Protein AF-A0A8H3NAX5-F1 (afdb_monomer_lite)

Radius of gyration: 26.06 Å; chains: 1; bounding box: 96×48×71 Å

Structure (mmCIF, N/CA/C/O backbone):
data_AF-A0A8H3NAX5-F1
#
_entry.id   AF-A0A8H3NAX5-F1
#
loop_
_atom_site.group_PDB
_atom_site.id
_atom_site.type_symbol
_atom_site.label_atom_id
_atom_site.label_alt_id
_atom_site.label_comp_id
_atom_site.label_asym_id
_atom_site.label_entity_id
_atom_site.label_seq_id
_atom_site.pdbx_PDB_ins_code
_atom_site.Cartn_x
_atom_site.Cartn_y
_atom_site.Cartn_z
_atom_site.occupancy
_atom_site.B_iso_or_equiv
_atom_site.auth_seq_id
_atom_site.auth_comp_id
_atom_site.auth_asym_id
_atom_site.auth_atom_id
_atom_site.pdbx_PDB_model_num
ATOM 1 N N . MET A 1 1 ? -10.179 -11.305 -13.697 1.00 67.81 1 MET A N 1
ATOM 2 C CA . MET A 1 1 ? -10.383 -12.197 -14.851 1.00 67.81 1 MET A CA 1
ATOM 3 C C . MET A 1 1 ? -10.895 -13.523 -14.339 1.00 67.81 1 MET A C 1
ATOM 5 O O . MET A 1 1 ? -10.367 -13.997 -13.328 1.00 67.81 1 MET A O 1
ATOM 9 N N . SER A 1 2 ? -11.951 -14.041 -14.962 1.00 75.88 2 SER A N 1
ATOM 10 C CA . SER A 1 2 ? -12.474 -15.375 -14.664 1.00 75.88 2 SER A CA 1
ATOM 11 C C . SER A 1 2 ? -11.442 -16.441 -15.071 1.00 75.88 2 SER A C 1
ATOM 13 O O . SER A 1 2 ? -10.478 -16.140 -15.778 1.00 75.88 2 SER A O 1
ATOM 15 N N . ALA A 1 3 ? -11.593 -17.680 -14.597 1.00 80.00 3 ALA A N 1
ATOM 16 C CA . ALA A 1 3 ? -10.719 -18.772 -15.039 1.00 80.00 3 ALA A CA 1
ATOM 17 C C . ALA A 1 3 ? -10.862 -19.034 -16.552 1.00 80.00 3 ALA A C 1
ATOM 19 O O . ALA A 1 3 ? -9.875 -19.332 -17.220 1.00 80.00 3 ALA A O 1
ATOM 20 N N . GLU A 1 4 ? -12.072 -18.844 -17.081 1.00 81.12 4 GLU A N 1
ATOM 21 C CA . GLU A 1 4 ? -12.417 -18.992 -18.496 1.00 81.12 4 GLU A CA 1
ATOM 22 C C . GLU A 1 4 ? -11.728 -17.927 -19.356 1.00 81.12 4 GLU A C 1
ATOM 24 O O . GLU A 1 4 ? -11.080 -18.276 -20.338 1.00 81.12 4 GLU A O 1
ATOM 29 N N . ASP A 1 5 ? -11.754 -16.653 -18.939 1.00 83.50 5 ASP A N 1
ATOM 30 C CA . ASP A 1 5 ? -11.081 -15.559 -19.659 1.00 83.50 5 ASP A CA 1
ATOM 31 C C . ASP A 1 5 ? -9.570 -15.805 -19.755 1.00 83.50 5 ASP A C 1
ATOM 33 O O . ASP A 1 5 ? -8.937 -15.503 -20.763 1.00 83.50 5 ASP A O 1
ATOM 37 N N . ILE A 1 6 ? -8.976 -16.336 -18.681 1.00 83.12 6 ILE A N 1
ATOM 38 C CA . ILE A 1 6 ? -7.536 -16.604 -18.609 1.00 83.12 6 ILE A CA 1
ATOM 39 C C . ILE A 1 6 ? -7.173 -17.756 -19.537 1.00 83.12 6 ILE A C 1
ATOM 41 O O . ILE A 1 6 ? -6.209 -17.642 -20.292 1.00 83.12 6 ILE A O 1
ATOM 45 N N . SER A 1 7 ? -7.959 -18.834 -19.518 1.00 86.69 7 SER A N 1
ATOM 46 C CA . SER A 1 7 ? -7.735 -19.960 -20.419 1.00 86.69 7 SER A CA 1
ATOM 47 C C . SER A 1 7 ? -7.955 -19.570 -21.879 1.00 86.69 7 SER A C 1
ATOM 49 O O . SER A 1 7 ? -7.211 -20.037 -22.735 1.00 86.69 7 SER A O 1
ATOM 51 N N . ALA A 1 8 ? -8.932 -18.708 -22.172 1.00 90.56 8 ALA A N 1
ATOM 52 C CA . ALA A 1 8 ? -9.182 -18.206 -23.520 1.00 90.56 8 ALA A CA 1
ATOM 53 C C . ALA A 1 8 ? -8.056 -17.284 -24.018 1.00 90.56 8 ALA A C 1
ATOM 55 O O . ALA A 1 8 ? -7.668 -17.369 -25.179 1.00 90.56 8 ALA A O 1
ATOM 56 N N . LEU A 1 9 ? -7.512 -16.425 -23.148 1.00 90.12 9 LEU A N 1
ATOM 57 C CA . LEU A 1 9 ? -6.461 -15.472 -23.513 1.00 90.12 9 LEU A CA 1
ATOM 58 C C . LEU A 1 9 ? -5.067 -16.112 -23.596 1.00 90.12 9 LEU A C 1
ATOM 60 O O . LEU A 1 9 ? -4.287 -15.764 -24.477 1.00 90.12 9 LEU A O 1
ATOM 64 N N . LEU A 1 10 ? -4.734 -17.002 -22.657 1.00 90.56 10 LEU A N 1
ATOM 65 C CA . LEU A 1 10 ? -3.375 -17.533 -22.475 1.00 90.56 10 LEU A CA 1
ATOM 66 C C . LEU A 1 10 ? -3.238 -19.012 -22.859 1.00 90.56 10 LEU A C 1
ATOM 68 O O . LEU A 1 10 ? -2.130 -19.542 -22.838 1.00 90.56 10 LEU A O 1
ATOM 72 N N . GLY A 1 11 ? -4.339 -19.698 -23.179 1.00 92.81 11 GLY A N 1
ATOM 73 C CA . GLY A 1 11 ? -4.331 -21.118 -23.547 1.00 92.81 11 GLY A CA 1
ATOM 74 C C . GLY A 1 11 ? -3.978 -22.075 -22.402 1.00 92.81 11 GLY A C 1
ATOM 75 O O . GLY A 1 11 ? -3.703 -23.245 -22.650 1.00 92.81 11 GLY A O 1
ATOM 76 N N . MET A 1 12 ? -3.949 -21.598 -21.156 1.00 93.25 12 MET A N 1
ATOM 77 C CA . MET A 1 12 ? -3.596 -22.383 -19.971 1.00 9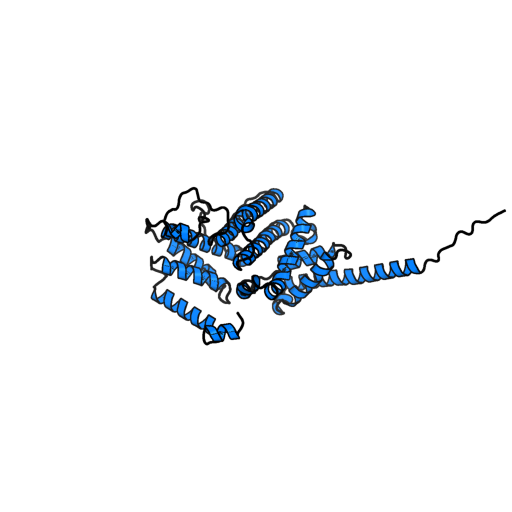3.25 12 MET A CA 1
ATOM 78 C C . MET A 1 12 ? -4.300 -21.846 -18.722 1.00 93.25 12 MET A C 1
ATOM 80 O O . MET A 1 12 ? -4.793 -20.715 -18.710 1.00 93.25 12 MET A O 1
ATOM 84 N N . ASP A 1 13 ? -4.346 -22.643 -17.652 1.00 92.25 13 ASP A N 1
ATOM 85 C CA . ASP A 1 13 ? -4.923 -22.191 -16.389 1.00 92.25 13 ASP A CA 1
ATOM 86 C C . ASP A 1 13 ? -4.065 -21.095 -15.730 1.00 92.25 13 ASP A C 1
ATOM 88 O O . ASP A 1 13 ? -2.872 -20.938 -15.997 1.00 92.25 13 ASP A O 1
ATOM 92 N N . LYS A 1 14 ? -4.677 -20.323 -14.826 1.00 87.81 14 LYS A N 1
ATOM 93 C CA . LYS A 1 14 ? -4.025 -19.180 -14.173 1.00 87.81 14 LYS A CA 1
ATOM 94 C C . LYS A 1 14 ? -2.749 -19.554 -13.419 1.00 87.81 14 LYS A C 1
ATOM 96 O O . LYS A 1 14 ? -1.799 -18.773 -13.429 1.00 87.81 14 LYS A O 1
ATOM 101 N N . VAL A 1 15 ? -2.743 -20.684 -12.716 1.00 88.88 15 VAL A N 1
ATOM 102 C CA . VAL A 1 15 ? -1.602 -21.091 -11.888 1.00 88.88 15 VAL A CA 1
ATOM 103 C C . VAL A 1 15 ? -0.440 -21.483 -12.797 1.00 88.88 15 VAL A C 1
ATOM 105 O O . VAL A 1 15 ? 0.682 -21.016 -12.582 1.00 88.88 15 VAL A O 1
ATOM 108 N N . ALA A 1 16 ? -0.716 -22.247 -13.857 1.00 91.38 16 ALA A N 1
ATOM 109 C CA . ALA A 1 16 ? 0.271 -22.571 -14.883 1.00 91.38 16 ALA A CA 1
ATOM 110 C C . ALA A 1 16 ? 0.795 -21.322 -15.610 1.00 91.38 16 ALA A C 1
ATOM 112 O O . ALA A 1 16 ? 2.009 -21.195 -15.782 1.00 91.38 16 ALA A O 1
ATOM 113 N N . ALA A 1 17 ? -0.075 -20.372 -15.972 1.00 91.25 17 ALA A N 1
ATOM 114 C CA . ALA A 1 17 ? 0.320 -19.121 -16.621 1.00 91.25 17 ALA A CA 1
ATOM 115 C C . ALA A 1 17 ? 1.282 -18.307 -15.755 1.00 91.25 17 ALA A C 1
ATOM 117 O O . ALA A 1 17 ? 2.367 -17.943 -16.205 1.00 91.25 17 ALA A O 1
ATOM 118 N N . VAL A 1 18 ? 0.916 -18.058 -14.493 1.00 89.12 18 VAL A N 1
ATOM 119 C CA . VAL A 1 18 ? 1.755 -17.284 -13.568 1.00 89.12 18 VAL A CA 1
ATOM 120 C C . VAL A 1 18 ? 3.116 -17.955 -13.389 1.00 89.12 18 VAL A C 1
ATOM 122 O O . VAL A 1 18 ? 4.137 -17.275 -13.464 1.00 89.12 18 VAL A O 1
ATOM 125 N N . LYS A 1 19 ? 3.153 -19.283 -13.221 1.00 90.12 19 LYS A N 1
ATOM 126 C CA . LYS A 1 19 ? 4.408 -20.033 -13.089 1.00 90.12 19 LYS A CA 1
ATOM 127 C C . LYS A 1 19 ? 5.268 -19.949 -14.355 1.00 90.12 19 LYS A C 1
ATOM 129 O O . LYS A 1 19 ? 6.469 -19.713 -14.258 1.00 90.12 19 LYS A O 1
ATOM 134 N N . THR A 1 20 ? 4.657 -20.108 -15.528 1.00 93.31 20 THR A N 1
ATOM 135 C CA . THR A 1 20 ? 5.348 -20.086 -16.826 1.00 93.31 20 THR A CA 1
ATOM 136 C C . THR A 1 20 ? 5.938 -18.711 -17.126 1.00 93.31 20 THR A C 1
ATOM 138 O O . THR A 1 20 ? 7.134 -18.604 -17.389 1.00 93.31 20 THR A O 1
ATOM 141 N N . TYR A 1 21 ? 5.137 -17.644 -17.045 1.00 92.00 21 TYR A N 1
ATOM 142 C CA . TYR A 1 21 ? 5.607 -16.288 -17.347 1.00 92.00 21 TYR A CA 1
ATOM 143 C C . TYR A 1 21 ? 6.620 -15.777 -16.325 1.00 92.00 21 TYR A C 1
ATOM 145 O O . TYR A 1 21 ? 7.546 -15.056 -16.698 1.00 92.00 21 TYR A O 1
ATOM 153 N N . ARG A 1 22 ? 6.501 -16.187 -15.058 1.00 91.75 22 ARG A N 1
ATOM 154 C CA . ARG A 1 22 ? 7.528 -15.927 -14.046 1.00 91.75 22 ARG A CA 1
ATOM 155 C C . ARG A 1 22 ? 8.862 -16.559 -14.444 1.00 91.75 22 ARG A C 1
ATOM 157 O O . ARG A 1 22 ? 9.836 -15.829 -14.594 1.00 91.75 22 ARG A O 1
ATOM 164 N N . ALA A 1 23 ? 8.886 -17.872 -14.686 1.00 92.75 23 ALA A N 1
ATOM 165 C CA . ALA A 1 23 ? 10.107 -18.583 -15.069 1.00 92.75 23 ALA A CA 1
ATOM 166 C C . ALA A 1 23 ? 10.718 -18.012 -16.360 1.00 92.75 23 ALA A C 1
ATOM 168 O O . ALA A 1 23 ? 11.924 -17.803 -16.446 1.00 92.75 23 ALA A O 1
ATOM 169 N N . ALA A 1 24 ? 9.887 -17.676 -17.351 1.00 95.81 24 ALA A N 1
ATOM 170 C CA . ALA A 1 24 ? 10.345 -17.029 -18.577 1.00 95.81 24 ALA A CA 1
ATOM 171 C C . ALA A 1 24 ? 10.990 -15.655 -18.311 1.00 95.81 24 ALA A C 1
ATOM 173 O O . ALA A 1 24 ? 12.027 -15.346 -18.897 1.00 95.81 24 ALA A O 1
ATOM 174 N N . THR A 1 25 ? 10.416 -14.857 -17.405 1.00 94.88 25 THR A N 1
ATOM 175 C CA . THR A 1 25 ? 10.960 -13.546 -17.010 1.00 94.88 25 THR A CA 1
ATOM 176 C C . THR A 1 25 ? 12.292 -13.698 -16.276 1.00 94.88 25 THR A C 1
ATOM 178 O O . THR A 1 25 ? 13.250 -13.005 -16.608 1.00 94.88 25 THR A O 1
ATOM 181 N N . GLU A 1 26 ? 12.393 -14.642 -15.337 1.00 93.81 26 GLU A N 1
ATOM 182 C CA . GLU A 1 26 ? 13.641 -14.965 -14.629 1.00 93.81 26 GLU A CA 1
ATOM 183 C C . GLU A 1 26 ? 14.737 -15.388 -15.617 1.00 93.81 26 GLU A C 1
ATOM 185 O O . GLU A 1 26 ? 15.845 -14.851 -15.595 1.00 93.81 26 GLU A O 1
ATOM 190 N N . HIS A 1 27 ? 14.416 -16.279 -16.559 1.00 96.38 27 HIS A N 1
ATOM 191 C CA . HIS A 1 27 ? 15.347 -16.709 -17.602 1.00 96.38 27 HIS A CA 1
ATOM 192 C C . HIS A 1 27 ? 15.780 -15.549 -18.511 1.00 96.38 27 HIS A C 1
ATOM 194 O O . HIS A 1 27 ? 16.954 -15.459 -18.872 1.00 96.38 27 HIS A O 1
ATOM 200 N N . ALA A 1 28 ? 14.859 -14.658 -18.887 1.00 97.19 28 ALA A N 1
ATOM 201 C CA . ALA A 1 28 ? 15.168 -13.495 -19.714 1.00 97.19 28 ALA A CA 1
ATOM 202 C C . ALA A 1 28 ? 16.100 -12.509 -18.990 1.00 97.19 28 ALA A C 1
ATOM 204 O O . ALA A 1 28 ? 17.100 -12.092 -19.574 1.00 97.19 28 ALA A O 1
ATOM 205 N N . LEU A 1 29 ? 15.834 -12.207 -17.714 1.00 96.12 29 LEU A N 1
ATOM 206 C CA . LEU A 1 29 ? 16.691 -11.353 -16.883 1.00 96.12 29 LEU A CA 1
ATOM 207 C C . LEU A 1 29 ? 18.098 -11.946 -16.732 1.00 96.12 29 LEU A C 1
ATOM 209 O O . LEU A 1 29 ? 19.090 -11.237 -16.900 1.00 96.12 29 LEU A O 1
ATOM 213 N N . MET A 1 30 ? 18.197 -13.254 -16.479 1.00 95.62 30 MET A N 1
ATOM 214 C CA . MET A 1 30 ? 19.485 -13.949 -16.381 1.00 95.62 30 MET A CA 1
ATOM 215 C C . MET A 1 30 ? 20.267 -13.891 -17.696 1.00 95.62 30 MET A C 1
ATOM 217 O O . MET A 1 30 ? 21.461 -13.601 -17.689 1.00 95.62 30 MET A O 1
ATOM 221 N N . ARG A 1 31 ? 19.604 -14.112 -18.838 1.00 96.56 31 ARG A N 1
ATOM 222 C CA . ARG A 1 31 ? 20.234 -14.002 -20.166 1.00 96.56 31 ARG A CA 1
ATOM 223 C C . ARG A 1 31 ? 20.676 -12.579 -20.501 1.00 96.56 31 ARG A C 1
ATOM 225 O O . ARG A 1 31 ? 21.683 -12.420 -21.180 1.00 96.56 31 ARG A O 1
ATOM 232 N N . ALA A 1 32 ? 19.943 -11.575 -20.026 1.00 95.44 32 ALA A N 1
ATOM 233 C CA . ALA A 1 32 ? 20.303 -10.166 -20.156 1.00 95.44 32 ALA A CA 1
ATOM 234 C C . ALA A 1 32 ? 21.419 -9.735 -19.185 1.00 95.44 32 ALA A C 1
ATOM 236 O O . ALA A 1 32 ? 21.819 -8.575 -19.197 1.00 95.44 32 ALA A O 1
ATOM 237 N N . ASN A 1 33 ? 21.916 -10.655 -18.347 1.00 92.38 33 ASN A N 1
ATOM 238 C CA . ASN A 1 33 ? 22.937 -10.402 -17.338 1.00 92.38 33 ASN A CA 1
ATOM 239 C C . ASN A 1 33 ? 22.596 -9.181 -16.464 1.00 92.38 33 ASN A C 1
ATOM 241 O O . ASN A 1 33 ? 23.411 -8.274 -16.283 1.00 92.38 33 ASN A O 1
ATOM 245 N N . PHE A 1 34 ? 21.363 -9.155 -15.939 1.00 92.38 34 PHE A N 1
ATOM 246 C CA . PHE A 1 34 ? 20.772 -7.987 -15.269 1.00 92.38 34 PHE A CA 1
ATOM 247 C C . PHE A 1 34 ? 21.591 -7.422 -14.090 1.00 92.38 34 PHE A C 1
ATOM 249 O O . PHE A 1 34 ? 21.361 -6.290 -13.686 1.00 92.38 34 PHE A O 1
ATOM 256 N N . LEU A 1 35 ? 22.531 -8.193 -13.530 1.00 90.00 35 LEU A N 1
ATOM 257 C CA . LEU A 1 35 ? 23.424 -7.769 -12.445 1.00 90.00 35 LEU A CA 1
ATOM 258 C C . LEU A 1 35 ? 24.618 -6.920 -12.907 1.00 90.00 35 LEU A C 1
ATOM 260 O O . LEU A 1 35 ? 25.351 -6.412 -12.064 1.00 90.00 35 LEU A O 1
ATOM 264 N N . VAL A 1 36 ? 24.861 -6.827 -14.214 1.00 88.00 36 VAL A N 1
ATOM 265 C CA . VAL A 1 36 ? 26.053 -6.171 -14.783 1.00 88.00 36 VAL A CA 1
ATOM 266 C C . VAL A 1 36 ? 25.698 -5.204 -15.916 1.00 88.00 36 VAL A C 1
ATOM 268 O O . VAL A 1 36 ? 26.521 -4.384 -16.295 1.00 88.00 36 VAL A O 1
ATOM 271 N N . THR A 1 37 ? 24.498 -5.304 -16.487 1.00 85.69 37 THR A N 1
ATOM 272 C CA . THR A 1 37 ? 24.076 -4.448 -17.602 1.00 85.69 37 THR A CA 1
ATOM 273 C C . THR A 1 37 ? 23.760 -3.014 -17.164 1.00 85.69 37 THR A C 1
ATOM 275 O O . THR A 1 37 ? 23.136 -2.811 -16.125 1.00 85.69 37 THR A O 1
ATOM 278 N N . ASP A 1 38 ? 24.108 -2.046 -18.015 1.00 83.62 38 ASP A N 1
ATOM 279 C CA . ASP A 1 38 ? 23.696 -0.636 -17.904 1.00 83.62 38 ASP A CA 1
ATOM 280 C C . ASP A 1 38 ? 22.411 -0.342 -18.714 1.00 83.62 38 ASP A C 1
ATOM 282 O O . ASP A 1 38 ? 22.004 0.807 -18.890 1.00 83.62 38 ASP A O 1
ATOM 286 N N . ASP A 1 39 ? 21.760 -1.378 -19.255 1.00 89.12 39 ASP A N 1
ATOM 287 C CA . ASP A 1 39 ? 20.512 -1.223 -20.001 1.00 89.12 39 ASP A CA 1
ATOM 288 C C . ASP A 1 39 ? 19.347 -0.879 -19.059 1.00 89.12 39 ASP A C 1
ATOM 290 O O . ASP A 1 39 ? 18.855 -1.708 -18.280 1.00 89.12 39 ASP A O 1
ATOM 294 N N . LEU A 1 40 ? 18.862 0.359 -19.181 1.00 89.50 40 LEU A N 1
ATOM 295 C CA . LEU A 1 40 ? 17.749 0.879 -18.397 1.00 89.50 40 LEU A CA 1
ATOM 296 C C . LEU A 1 40 ? 16.471 0.048 -18.562 1.00 89.50 40 LEU A C 1
ATOM 298 O O . LEU A 1 40 ? 15.734 -0.109 -17.590 1.00 89.50 40 LEU A O 1
ATOM 302 N N . ALA A 1 41 ? 16.210 -0.521 -19.742 1.00 92.81 41 ALA A N 1
ATOM 303 C CA . ALA A 1 41 ? 15.036 -1.361 -19.969 1.00 92.81 41 ALA A CA 1
ATOM 304 C C . ALA A 1 41 ? 15.128 -2.676 -19.180 1.00 92.81 41 ALA A C 1
ATOM 306 O O . ALA A 1 41 ? 14.129 -3.144 -18.625 1.00 92.81 41 ALA A O 1
ATOM 307 N N . VAL A 1 42 ? 16.332 -3.248 -19.059 1.00 94.56 42 VAL A N 1
ATOM 308 C CA . VAL A 1 42 ? 16.565 -4.441 -18.230 1.00 94.56 42 VAL A CA 1
ATOM 309 C C . VAL A 1 42 ? 16.365 -4.110 -16.752 1.00 94.56 42 VAL A C 1
ATOM 311 O O . VAL A 1 42 ? 15.706 -4.869 -16.035 1.00 94.56 42 VAL A O 1
ATOM 314 N N . LEU A 1 43 ? 16.849 -2.950 -16.297 1.00 93.00 43 LEU A N 1
ATOM 315 C CA . LEU A 1 43 ? 16.634 -2.496 -14.924 1.00 93.00 43 LEU A CA 1
ATOM 316 C C . LEU A 1 43 ? 15.150 -2.221 -14.635 1.00 93.00 43 LEU A C 1
ATOM 318 O O . LEU A 1 43 ? 14.637 -2.653 -13.602 1.00 93.00 43 LEU A O 1
ATOM 322 N N . GLN A 1 44 ? 14.430 -1.572 -15.554 1.00 94.38 44 GLN A N 1
ATOM 323 C CA . GLN A 1 44 ? 12.978 -1.388 -15.458 1.00 94.38 44 GLN A CA 1
ATOM 324 C C . GLN A 1 44 ? 12.252 -2.732 -15.330 1.00 94.38 44 GLN A C 1
ATOM 326 O O . GLN A 1 44 ? 11.432 -2.902 -14.424 1.00 94.38 44 GLN A O 1
ATOM 331 N N . ALA A 1 45 ? 12.572 -3.699 -16.197 1.00 96.12 45 ALA A N 1
ATOM 332 C CA . ALA A 1 45 ? 11.985 -5.035 -16.158 1.00 96.12 45 ALA A CA 1
ATOM 333 C C . ALA A 1 45 ? 12.254 -5.734 -14.817 1.00 96.12 45 ALA A C 1
ATOM 335 O O . ALA A 1 45 ? 11.343 -6.332 -14.238 1.00 96.12 45 ALA A O 1
ATOM 336 N N . PHE A 1 46 ? 13.469 -5.601 -14.276 1.00 95.50 46 PHE A N 1
ATOM 337 C CA . PHE A 1 46 ? 13.819 -6.148 -12.968 1.00 95.50 46 PHE A CA 1
ATOM 338 C C . PHE A 1 46 ? 13.004 -5.504 -11.835 1.00 95.50 46 PHE A C 1
ATOM 340 O O . PHE A 1 46 ? 12.417 -6.215 -11.020 1.00 95.50 46 PHE A O 1
ATOM 347 N N . VAL A 1 47 ? 12.872 -4.174 -11.805 1.00 95.06 47 VAL A N 1
ATOM 348 C CA . VAL A 1 47 ? 12.076 -3.471 -10.778 1.00 95.06 4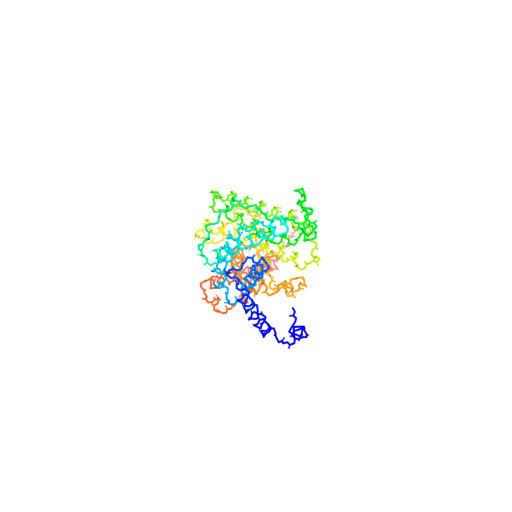7 VAL A CA 1
ATOM 349 C C . VAL A 1 47 ? 10.584 -3.820 -10.864 1.00 95.06 47 VAL A C 1
ATOM 351 O O . VAL A 1 47 ? 9.929 -3.990 -9.829 1.00 95.06 47 VAL A O 1
ATOM 354 N N . LEU A 1 48 ? 10.033 -3.978 -12.072 1.00 94.56 48 LEU A N 1
ATOM 355 C CA . LEU A 1 48 ? 8.657 -4.448 -12.271 1.00 94.56 48 LEU A CA 1
ATOM 356 C C . LEU A 1 48 ? 8.474 -5.877 -11.750 1.00 94.56 48 LEU A C 1
ATOM 358 O O . LEU A 1 48 ? 7.524 -6.144 -11.008 1.00 94.56 48 LEU A O 1
ATOM 362 N N . PHE A 1 49 ? 9.409 -6.772 -12.074 1.00 93.81 49 PHE A N 1
ATOM 363 C CA . PHE A 1 49 ? 9.414 -8.144 -11.574 1.00 93.81 49 PHE A CA 1
ATOM 364 C C . PHE A 1 49 ? 9.426 -8.188 -10.039 1.00 93.81 49 PHE A C 1
ATOM 366 O O . PHE A 1 49 ? 8.611 -8.895 -9.441 1.00 93.81 49 PHE A O 1
ATOM 373 N N . LEU A 1 50 ? 10.273 -7.385 -9.384 1.00 92.81 50 LEU A N 1
ATOM 374 C CA . LEU A 1 50 ? 10.314 -7.281 -7.920 1.00 92.81 50 LEU A CA 1
ATOM 375 C C . LEU A 1 50 ? 9.008 -6.730 -7.338 1.00 92.81 50 LEU A C 1
ATOM 377 O O . LEU A 1 50 ? 8.490 -7.264 -6.353 1.00 92.81 50 LEU A O 1
ATOM 381 N N . SER A 1 51 ? 8.454 -5.688 -7.961 1.00 90.56 51 SER A N 1
ATOM 382 C CA . SER A 1 51 ? 7.207 -5.056 -7.522 1.00 90.56 51 SER A CA 1
ATOM 383 C C . SER A 1 51 ? 6.046 -6.051 -7.533 1.00 90.56 51 SER A C 1
ATOM 385 O O . SER A 1 51 ? 5.275 -6.103 -6.578 1.00 90.56 51 SER A O 1
ATOM 387 N N . LEU A 1 52 ? 5.946 -6.888 -8.567 1.00 88.75 52 LEU A N 1
ATOM 388 C CA . LEU A 1 52 ? 4.918 -7.927 -8.661 1.00 88.75 52 LEU A CA 1
ATOM 389 C C . LEU A 1 52 ? 5.199 -9.114 -7.731 1.00 88.75 52 LEU A C 1
ATOM 391 O O . LEU A 1 52 ? 4.278 -9.629 -7.095 1.00 88.75 52 LEU A O 1
ATOM 395 N N . SER A 1 53 ? 6.466 -9.510 -7.594 1.00 87.31 53 SER A N 1
ATOM 396 C CA . SER A 1 53 ? 6.884 -10.626 -6.734 1.00 87.31 53 SER A CA 1
ATOM 397 C C . SER A 1 53 ? 6.574 -10.388 -5.256 1.00 87.31 53 SER A C 1
ATOM 399 O O . SER A 1 53 ? 6.373 -11.355 -4.519 1.00 87.31 53 SER A O 1
ATOM 401 N N . SER A 1 54 ? 6.450 -9.123 -4.833 1.00 80.94 54 SER A N 1
ATOM 402 C CA . SER A 1 54 ? 6.047 -8.749 -3.469 1.00 80.94 54 SER A CA 1
ATOM 403 C C . SER A 1 54 ? 4.659 -9.261 -3.061 1.00 80.94 54 SER A C 1
ATOM 405 O O . SER A 1 54 ? 4.390 -9.406 -1.871 1.00 80.94 54 SER A O 1
ATOM 407 N N . PHE A 1 55 ? 3.812 -9.609 -4.034 1.00 77.88 55 PHE A N 1
ATOM 408 C CA . PHE A 1 55 ? 2.465 -10.151 -3.823 1.00 77.88 55 PHE A CA 1
ATOM 409 C C . PHE A 1 55 ? 2.385 -11.674 -4.015 1.00 77.88 55 PHE A C 1
ATOM 411 O O . PHE A 1 55 ? 1.291 -12.224 -4.134 1.00 77.88 55 PHE A O 1
ATOM 418 N N . THR A 1 56 ? 3.531 -12.357 -4.075 1.00 77.50 56 THR A N 1
ATOM 419 C CA . THR A 1 56 ? 3.631 -13.817 -4.239 1.00 77.50 56 THR A CA 1
ATOM 420 C C . THR A 1 56 ? 4.283 -14.472 -3.018 1.00 77.50 56 THR A C 1
ATOM 422 O O . THR A 1 56 ? 4.833 -13.783 -2.157 1.00 77.50 56 THR A O 1
ATOM 425 N N . ASP A 1 57 ? 4.279 -15.807 -2.959 1.00 67.50 57 ASP A N 1
ATOM 426 C CA . ASP A 1 57 ? 4.836 -16.588 -1.838 1.00 67.50 57 ASP A CA 1
ATOM 427 C C . ASP A 1 57 ? 6.348 -16.364 -1.599 1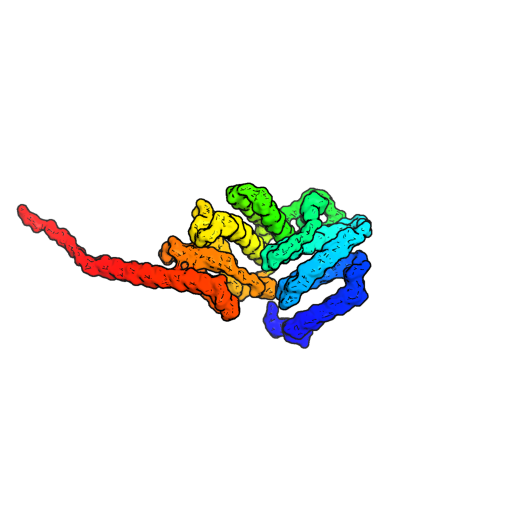.00 67.50 57 ASP A C 1
ATOM 429 O O . ASP A 1 57 ? 6.887 -16.721 -0.551 1.00 67.50 57 ASP A O 1
ATOM 433 N N . GLU A 1 58 ? 7.042 -15.709 -2.534 1.00 70.56 58 GLU A N 1
ATOM 434 C CA . GLU A 1 58 ? 8.477 -15.405 -2.474 1.00 70.56 58 GLU A CA 1
ATOM 435 C C . GLU A 1 58 ? 8.797 -13.980 -1.990 1.00 70.56 58 GLU A C 1
ATOM 437 O O . GLU A 1 58 ? 9.924 -13.503 -2.135 1.00 70.56 58 GLU A O 1
ATOM 442 N N . ALA A 1 59 ? 7.845 -13.292 -1.350 1.00 75.00 59 ALA A N 1
ATOM 443 C CA . ALA A 1 59 ? 8.023 -11.929 -0.833 1.00 75.00 59 ALA A CA 1
ATOM 444 C C . ALA A 1 59 ? 9.278 -11.735 0.054 1.00 75.00 59 ALA A C 1
ATOM 446 O O . ALA A 1 59 ? 9.787 -10.621 0.193 1.00 75.00 59 ALA A O 1
ATOM 447 N N . LYS A 1 60 ? 9.824 -12.814 0.636 1.00 76.88 60 LYS A N 1
ATOM 448 C CA . LYS A 1 60 ? 11.068 -12.791 1.425 1.00 76.88 60 LYS A CA 1
ATOM 449 C C . LYS A 1 60 ? 12.311 -12.434 0.599 1.00 76.88 60 LYS A C 1
ATOM 451 O O . LYS A 1 60 ? 13.200 -11.773 1.136 1.00 76.88 60 LYS A O 1
ATOM 456 N N . LEU A 1 61 ? 12.369 -12.847 -0.671 1.00 84.00 61 LEU A N 1
ATOM 457 C CA . LEU A 1 61 ? 13.500 -12.593 -1.577 1.00 84.00 61 LEU A CA 1
ATOM 458 C C . LEU A 1 61 ? 13.474 -11.183 -2.169 1.00 84.00 61 LEU A C 1
ATOM 460 O O . LEU A 1 61 ? 14.512 -10.659 -2.563 1.00 84.00 61 LEU A O 1
ATOM 464 N N . VAL A 1 62 ? 12.301 -10.549 -2.184 1.00 87.75 62 VAL A N 1
ATOM 465 C CA . VAL A 1 62 ? 12.112 -9.219 -2.769 1.00 87.75 62 VAL A CA 1
ATOM 466 C C . VAL A 1 62 ? 12.999 -8.185 -2.086 1.00 87.75 62 VAL A C 1
ATOM 468 O O . VAL A 1 62 ? 13.672 -7.434 -2.773 1.00 87.75 62 VAL A O 1
ATOM 471 N N . TRP A 1 63 ? 13.072 -8.169 -0.752 1.00 87.75 63 TRP A N 1
ATOM 472 C CA . TRP A 1 63 ? 13.840 -7.139 -0.041 1.00 87.75 63 TRP A CA 1
ATOM 473 C C . TRP A 1 63 ? 15.359 -7.181 -0.312 1.00 87.75 63 TRP A C 1
ATOM 475 O O . TRP A 1 63 ? 15.903 -6.142 -0.683 1.00 87.75 63 TRP A O 1
ATOM 485 N N . PRO A 1 64 ? 16.060 -8.334 -0.215 1.00 89.69 64 PRO A N 1
ATOM 486 C CA . PRO A 1 64 ? 17.465 -8.404 -0.624 1.00 89.69 64 PRO A CA 1
ATOM 487 C C . PRO A 1 64 ? 17.693 -7.960 -2.076 1.00 89.69 64 PRO A C 1
ATOM 489 O O . PRO A 1 64 ? 18.631 -7.212 -2.352 1.00 89.69 64 PRO A O 1
ATOM 492 N N . LEU A 1 65 ? 16.819 -8.379 -2.997 1.00 91.75 65 LEU A N 1
ATOM 493 C CA . LEU A 1 65 ? 16.924 -8.029 -4.413 1.00 91.75 65 LEU A CA 1
ATOM 494 C C . LEU A 1 65 ? 16.639 -6.543 -4.679 1.00 91.75 65 LEU A C 1
ATOM 496 O O . LEU A 1 65 ? 17.298 -5.956 -5.533 1.00 91.75 65 LEU A O 1
ATOM 500 N N . THR A 1 66 ? 15.745 -5.906 -3.915 1.00 91.81 66 THR A N 1
ATOM 501 C CA . THR A 1 66 ? 15.545 -4.446 -3.929 1.00 91.81 66 THR A CA 1
ATOM 502 C C . THR A 1 66 ? 16.852 -3.723 -3.611 1.00 91.81 66 THR A C 1
ATOM 504 O O . THR A 1 66 ? 17.223 -2.792 -4.321 1.00 91.81 66 THR A O 1
ATOM 507 N N . GLY A 1 67 ? 17.600 -4.183 -2.602 1.00 89.44 67 GLY A N 1
ATOM 508 C CA . GLY A 1 67 ? 18.906 -3.611 -2.271 1.00 89.44 67 GLY A CA 1
ATOM 509 C C . GLY A 1 67 ? 19.955 -3.804 -3.375 1.00 89.44 67 GLY A C 1
ATOM 510 O O . GLY A 1 67 ? 20.836 -2.961 -3.540 1.00 89.44 67 GLY A O 1
ATOM 511 N N . ILE A 1 68 ? 19.892 -4.894 -4.145 1.00 91.00 68 ILE A N 1
ATOM 512 C CA . ILE A 1 68 ? 20.755 -5.086 -5.325 1.00 91.00 68 ILE A CA 1
ATOM 513 C C . ILE A 1 68 ? 20.345 -4.116 -6.437 1.00 91.00 68 ILE A C 1
ATOM 515 O O . ILE A 1 68 ? 21.195 -3.390 -6.943 1.00 91.00 68 ILE A O 1
ATOM 519 N N . ALA A 1 69 ? 19.053 -4.041 -6.761 1.00 92.19 69 ALA A N 1
ATOM 520 C CA . ALA A 1 69 ? 18.523 -3.137 -7.782 1.00 92.19 69 ALA A CA 1
ATOM 521 C C . ALA A 1 69 ? 18.880 -1.667 -7.507 1.00 92.19 69 ALA A C 1
ATOM 523 O O . ALA A 1 69 ? 19.241 -0.937 -8.426 1.00 92.19 69 ALA A O 1
ATOM 524 N N . GLN A 1 70 ? 18.833 -1.240 -6.240 1.00 89.44 70 GLN A N 1
ATOM 525 C CA . GLN A 1 70 ? 19.250 0.109 -5.852 1.00 89.44 70 GLN A CA 1
ATOM 526 C C . GLN A 1 70 ? 20.727 0.364 -6.152 1.00 89.44 70 GLN A C 1
ATOM 528 O O . GLN A 1 70 ? 21.057 1.417 -6.688 1.00 89.44 70 GLN A O 1
ATOM 533 N N . ARG A 1 71 ? 21.610 -0.599 -5.853 1.00 87.31 71 ARG A N 1
ATOM 534 C CA . ARG A 1 71 ? 23.045 -0.465 -6.142 1.00 87.31 71 ARG A CA 1
ATOM 535 C C . ARG A 1 71 ? 23.300 -0.340 -7.639 1.00 87.31 71 ARG A C 1
ATOM 537 O O . ARG A 1 71 ? 24.010 0.580 -8.026 1.00 87.31 71 ARG A O 1
ATOM 544 N N . LEU A 1 72 ? 22.658 -1.187 -8.448 1.00 87.94 72 LEU A N 1
ATOM 545 C CA . LEU A 1 72 ? 22.754 -1.142 -9.912 1.00 87.94 72 LEU A CA 1
ATOM 546 C C . LEU A 1 72 ? 22.350 0.230 -10.464 1.00 87.94 72 LEU A C 1
ATOM 548 O O . LEU A 1 72 ? 23.051 0.797 -11.295 1.00 87.94 72 LEU A O 1
ATOM 552 N N . LEU A 1 73 ? 21.268 0.808 -9.936 1.00 85.50 73 LEU A N 1
ATOM 553 C CA . LEU A 1 73 ? 20.810 2.134 -10.344 1.00 85.50 73 LEU A CA 1
ATOM 554 C C . LEU A 1 73 ? 21.785 3.257 -9.941 1.00 85.50 73 LEU A C 1
ATOM 556 O O . LEU A 1 73 ? 21.904 4.243 -10.659 1.00 85.50 73 LEU A O 1
ATOM 560 N N . THR A 1 74 ? 22.469 3.132 -8.797 1.00 76.81 74 THR A N 1
ATOM 561 C CA . THR A 1 74 ? 23.431 4.145 -8.317 1.00 76.81 74 THR A CA 1
ATOM 562 C C . THR A 1 74 ? 24.808 4.065 -8.973 1.00 76.81 74 THR A C 1
ATOM 564 O O . THR A 1 74 ? 25.500 5.077 -9.043 1.00 76.81 74 THR A O 1
ATOM 567 N N . THR A 1 75 ? 25.228 2.882 -9.433 1.00 64.56 75 THR A N 1
ATOM 568 C CA . THR A 1 75 ? 26.514 2.688 -10.126 1.00 64.56 75 THR A CA 1
ATOM 569 C C . THR A 1 75 ? 26.471 3.116 -11.587 1.00 64.56 75 THR A C 1
ATOM 571 O O . THR A 1 75 ? 27.521 3.360 -12.181 1.00 64.56 75 THR A O 1
ATOM 574 N N . ASP A 1 76 ? 25.271 3.238 -12.153 1.00 62.09 76 ASP A N 1
ATOM 575 C CA . ASP A 1 76 ? 25.053 3.712 -13.511 1.00 62.09 76 ASP A CA 1
ATOM 576 C C . ASP A 1 76 ? 25.333 5.226 -13.599 1.00 62.09 76 ASP A C 1
ATOM 578 O O . ASP A 1 76 ? 24.459 6.087 -13.481 1.00 62.09 76 ASP A O 1
ATOM 582 N N . THR A 1 77 ? 26.615 5.542 -13.781 1.00 53.66 77 THR A N 1
ATOM 583 C CA . THR A 1 77 ? 27.166 6.898 -13.936 1.00 53.66 77 THR A CA 1
ATOM 584 C C . THR A 1 77 ? 27.013 7.444 -15.355 1.00 53.66 77 THR A C 1
ATOM 586 O O . THR A 1 77 ? 27.449 8.564 -15.631 1.00 53.66 77 THR A O 1
ATOM 589 N N . THR A 1 78 ? 26.381 6.693 -16.266 1.00 55.06 78 THR A N 1
ATOM 590 C CA . THR A 1 78 ? 26.108 7.182 -17.616 1.00 55.06 78 THR A CA 1
ATOM 591 C C . THR A 1 78 ? 24.976 8.201 -17.541 1.00 55.06 78 THR A C 1
ATOM 593 O O . THR A 1 78 ? 23.790 7.873 -17.559 1.00 55.06 78 THR A O 1
ATOM 596 N N . GLY A 1 79 ? 25.345 9.472 -17.379 1.00 55.22 79 GLY A N 1
ATOM 597 C CA . GLY A 1 79 ? 24.429 10.592 -17.526 1.00 55.22 79 GLY A CA 1
ATOM 598 C C . GLY A 1 79 ? 23.851 10.555 -18.932 1.00 55.22 79 GLY A C 1
ATOM 599 O O . GLY A 1 79 ? 24.460 11.048 -19.873 1.00 55.22 79 GLY A O 1
ATOM 600 N N . SER A 1 80 ? 22.697 9.913 -19.101 1.00 59.03 80 SER A N 1
ATOM 601 C CA . SER A 1 80 ? 21.941 10.058 -20.331 1.00 59.03 80 SER A CA 1
ATOM 602 C C . SER A 1 80 ? 21.488 11.511 -20.380 1.00 59.03 80 SER A C 1
ATOM 604 O O . SER A 1 80 ? 20.710 11.937 -19.527 1.00 59.03 80 SER A O 1
ATOM 606 N N . ASP A 1 81 ? 21.958 12.272 -21.367 1.00 65.56 81 ASP A N 1
ATOM 607 C CA . ASP A 1 81 ? 21.475 13.637 -21.627 1.00 65.56 81 ASP A CA 1
ATOM 608 C C . ASP A 1 81 ? 19.983 13.655 -22.014 1.00 65.56 81 ASP A C 1
ATOM 610 O O . ASP A 1 81 ? 19.370 14.716 -22.112 1.00 65.56 81 ASP A O 1
ATOM 614 N N . CYS A 1 82 ? 19.375 12.479 -22.227 1.00 82.12 82 CYS A N 1
ATOM 615 C CA . CYS A 1 82 ? 17.962 12.338 -22.532 1.00 82.12 82 CYS A CA 1
ATOM 616 C C . CYS A 1 82 ? 17.097 12.567 -21.276 1.00 82.12 82 CYS A C 1
ATOM 618 O O . CYS A 1 82 ? 17.169 11.774 -20.328 1.00 82.12 82 CYS A O 1
ATOM 620 N N . PRO A 1 83 ? 16.199 13.572 -21.281 1.00 81.31 83 PRO A N 1
ATOM 621 C CA . PRO A 1 83 ? 15.295 13.840 -20.159 1.00 81.31 83 PRO A CA 1
ATOM 622 C C . PRO A 1 83 ? 14.401 12.646 -19.789 1.00 81.31 83 PRO A C 1
ATOM 624 O O . PRO A 1 83 ? 14.087 12.449 -18.615 1.00 81.31 83 PRO A O 1
ATOM 627 N N . VAL A 1 84 ? 14.022 11.824 -20.776 1.00 84.81 84 VAL A N 1
ATOM 628 C CA . VAL A 1 84 ? 13.173 10.637 -20.578 1.00 84.81 84 VAL A CA 1
ATOM 629 C C . VAL A 1 84 ? 13.878 9.594 -19.719 1.00 84.81 84 VAL A C 1
ATOM 631 O O . VAL A 1 84 ? 13.346 9.163 -18.696 1.00 84.81 84 VAL A O 1
ATOM 634 N N . SER A 1 85 ? 15.107 9.235 -20.091 1.00 85.69 85 SER A N 1
ATOM 635 C CA . SER A 1 85 ? 15.924 8.274 -19.347 1.00 85.69 85 SER A CA 1
ATOM 636 C C . SER A 1 85 ? 16.188 8.742 -17.915 1.00 85.69 85 SER A C 1
ATOM 638 O O . SER A 1 85 ? 16.139 7.935 -16.986 1.00 85.69 85 SER A O 1
ATOM 640 N N . GLN A 1 86 ? 16.415 10.045 -17.713 1.00 84.06 86 GLN A N 1
ATOM 641 C CA . GLN A 1 86 ? 16.613 10.623 -16.381 1.00 84.06 86 GLN A CA 1
ATOM 642 C C . GLN A 1 86 ? 15.363 10.498 -15.503 1.00 84.06 86 GLN A C 1
ATOM 644 O O . GLN A 1 86 ? 15.450 10.032 -14.366 1.00 84.06 86 GLN A O 1
ATOM 649 N N . GLU A 1 87 ? 14.187 10.859 -16.022 1.00 86.38 87 GLU A N 1
ATOM 650 C CA . GLU A 1 87 ? 12.934 10.737 -15.270 1.00 86.38 87 GLU A CA 1
ATOM 651 C C . GLU A 1 87 ? 12.592 9.270 -14.977 1.00 86.38 87 GLU A C 1
ATOM 653 O O . GLU A 1 87 ? 12.162 8.948 -13.869 1.00 86.38 87 GLU A O 1
ATOM 658 N N . ILE A 1 88 ? 12.836 8.354 -15.922 1.00 88.75 88 ILE A N 1
ATOM 659 C CA . ILE A 1 88 ? 12.680 6.914 -15.688 1.00 88.75 88 ILE A CA 1
ATOM 660 C C . ILE A 1 88 ? 13.574 6.463 -14.529 1.00 88.75 88 ILE A C 1
ATOM 662 O O . ILE A 1 88 ? 13.084 5.811 -13.605 1.00 88.75 88 ILE A O 1
ATOM 666 N N . ARG A 1 89 ? 14.863 6.830 -14.532 1.00 88.12 89 ARG A N 1
ATOM 667 C CA . ARG A 1 89 ? 15.789 6.496 -13.437 1.00 88.12 89 ARG A CA 1
ATOM 668 C C . ARG A 1 89 ? 15.304 7.055 -12.102 1.00 88.12 89 ARG A C 1
ATOM 670 O O . ARG A 1 89 ? 15.302 6.328 -11.111 1.00 88.12 89 ARG A O 1
ATOM 677 N N . HIS A 1 90 ? 14.815 8.295 -12.072 1.00 87.56 90 HIS A N 1
ATOM 678 C CA . HIS A 1 90 ? 14.209 8.869 -10.869 1.00 87.56 90 HIS A CA 1
ATOM 679 C C . HIS A 1 90 ? 12.994 8.066 -10.388 1.00 87.56 90 HIS A C 1
ATOM 681 O O . HIS A 1 90 ? 12.908 7.736 -9.204 1.00 87.56 90 HIS A O 1
ATOM 687 N N . ARG A 1 91 ? 12.067 7.702 -11.281 1.00 92.00 91 ARG A N 1
ATOM 688 C CA . ARG A 1 91 ? 10.890 6.890 -10.926 1.00 92.00 91 ARG A CA 1
ATOM 689 C C . ARG A 1 91 ? 11.299 5.516 -10.377 1.00 92.00 91 ARG A C 1
ATOM 691 O O . ARG A 1 91 ? 10.737 5.083 -9.371 1.00 92.00 91 ARG A O 1
ATOM 698 N N . LEU A 1 92 ? 12.304 4.866 -10.970 1.00 92.75 92 LEU A N 1
ATOM 699 C CA . LEU A 1 92 ? 12.850 3.591 -10.482 1.00 92.75 92 LEU A CA 1
ATOM 700 C C . LEU A 1 92 ? 13.496 3.726 -9.101 1.00 92.75 92 LEU A C 1
ATOM 702 O O . LEU A 1 92 ? 13.211 2.915 -8.220 1.00 92.75 92 LEU A O 1
ATOM 706 N N . TYR A 1 93 ? 14.310 4.765 -8.894 1.00 91.62 93 TYR A N 1
ATOM 707 C CA . TYR A 1 93 ? 14.951 5.045 -7.607 1.00 91.62 93 TYR A CA 1
ATOM 708 C C . TYR A 1 93 ? 13.907 5.154 -6.499 1.00 91.62 93 TYR A C 1
ATOM 710 O O . TYR A 1 93 ? 13.986 4.464 -5.483 1.00 91.62 93 TYR A O 1
ATOM 718 N N . TRP A 1 94 ? 12.882 5.976 -6.722 1.00 92.19 94 TRP A N 1
ATOM 719 C CA . TRP A 1 94 ? 11.846 6.214 -5.728 1.00 92.19 94 TRP A CA 1
ATOM 720 C C . TRP A 1 94 ? 10.928 5.010 -5.508 1.00 92.19 94 TRP A C 1
ATOM 722 O O . TRP A 1 94 ? 10.500 4.779 -4.377 1.00 92.19 94 TRP A O 1
ATOM 732 N N . GLN A 1 95 ? 10.661 4.207 -6.541 1.00 93.88 95 GLN A N 1
ATOM 733 C CA . GLN A 1 95 ? 9.944 2.941 -6.382 1.00 93.88 95 GLN A CA 1
ATOM 734 C C . GLN A 1 95 ? 10.736 1.965 -5.501 1.00 93.88 95 GLN A C 1
ATOM 736 O O . GLN A 1 95 ? 10.178 1.390 -4.568 1.00 93.88 95 GLN A O 1
ATOM 741 N N . LEU A 1 96 ? 12.038 1.810 -5.749 1.00 93.00 96 LEU A N 1
ATOM 742 C CA . LEU A 1 96 ? 12.903 0.951 -4.941 1.00 93.00 96 LEU A CA 1
ATOM 743 C C . LEU A 1 96 ? 13.046 1.465 -3.506 1.00 93.00 96 LEU A C 1
ATOM 745 O O . LEU A 1 96 ? 12.994 0.679 -2.563 1.00 93.00 96 LEU A O 1
ATOM 749 N N . TRP A 1 97 ? 13.199 2.778 -3.329 1.00 91.31 97 TRP A N 1
ATOM 750 C CA . TRP A 1 97 ? 13.207 3.418 -2.014 1.00 91.31 97 TRP A CA 1
ATOM 751 C C . TRP A 1 97 ? 11.913 3.128 -1.245 1.00 91.31 97 TRP A C 1
ATOM 753 O O . TRP A 1 97 ? 11.958 2.703 -0.092 1.00 91.31 97 TRP A O 1
ATOM 763 N N . TYR A 1 98 ? 10.755 3.273 -1.897 1.00 91.56 98 TYR A N 1
ATOM 764 C CA . TYR A 1 98 ? 9.466 2.955 -1.285 1.00 91.56 98 TYR A CA 1
ATOM 765 C C . TYR A 1 98 ? 9.373 1.478 -0.890 1.00 91.56 98 TYR A C 1
ATOM 767 O O . TYR A 1 98 ? 8.900 1.166 0.200 1.00 91.56 98 TYR A O 1
ATOM 775 N N . MET A 1 99 ? 9.841 0.565 -1.746 1.00 90.00 99 MET A N 1
ATOM 776 C CA . MET A 1 99 ? 9.852 -0.869 -1.447 1.00 90.00 99 MET A CA 1
ATOM 777 C C . MET A 1 99 ? 10.734 -1.210 -0.240 1.00 90.00 99 MET A C 1
ATOM 779 O O . MET A 1 99 ? 10.337 -2.047 0.570 1.00 90.00 99 MET A O 1
ATOM 783 N N . ASP A 1 100 ? 11.895 -0.567 -0.096 1.00 87.31 100 ASP A N 1
ATOM 784 C CA . ASP A 1 100 ? 12.761 -0.747 1.075 1.00 87.31 100 ASP A CA 1
ATOM 785 C C . ASP A 1 100 ? 12.076 -0.245 2.354 1.00 87.31 100 ASP A C 1
ATOM 787 O O . ASP A 1 100 ? 11.927 -1.004 3.314 1.00 87.31 100 ASP A O 1
ATOM 791 N N . LYS A 1 101 ? 11.533 0.981 2.334 1.00 85.81 101 LYS A N 1
ATOM 792 C CA . LYS A 1 101 ? 10.771 1.535 3.467 1.00 85.81 101 LYS A CA 1
ATOM 793 C C . LYS A 1 101 ? 9.577 0.663 3.839 1.00 85.81 101 LYS A C 1
ATOM 795 O O . LYS A 1 101 ? 9.359 0.389 5.016 1.00 85.81 101 LYS A O 1
ATOM 800 N N . ARG A 1 102 ? 8.834 0.160 2.852 1.00 84.75 102 ARG A N 1
ATOM 801 C CA . ARG A 1 102 ? 7.685 -0.708 3.117 1.00 84.75 102 ARG A CA 1
ATOM 802 C C . ARG A 1 102 ? 8.101 -2.058 3.702 1.00 84.75 102 ARG A C 1
ATOM 804 O O . ARG A 1 102 ? 7.413 -2.582 4.571 1.00 84.75 102 ARG A O 1
ATOM 811 N N . ALA A 1 103 ? 9.240 -2.609 3.287 1.00 81.56 103 ALA A N 1
ATOM 812 C CA . ALA A 1 103 ? 9.768 -3.840 3.870 1.00 81.56 103 ALA A CA 1
ATOM 813 C C . ALA A 1 103 ? 10.198 -3.660 5.336 1.00 81.56 103 ALA A C 1
ATOM 815 O O . ALA A 1 103 ? 10.019 -4.578 6.137 1.00 81.56 103 ALA A O 1
ATOM 816 N N . VAL A 1 104 ? 10.732 -2.492 5.701 1.00 78.94 104 VAL A N 1
ATOM 817 C CA . VAL A 1 104 ? 11.025 -2.124 7.097 1.00 78.94 104 VAL A CA 1
ATOM 818 C C . VAL A 1 104 ? 9.747 -2.104 7.932 1.00 78.94 104 VAL A C 1
ATOM 820 O O . VAL A 1 104 ? 9.711 -2.721 8.993 1.00 78.94 104 VAL A O 1
ATOM 823 N N . GLU A 1 105 ? 8.690 -1.467 7.423 1.00 73.88 105 GLU A N 1
ATOM 824 C CA . GLU A 1 105 ? 7.380 -1.386 8.084 1.00 73.88 105 GLU A CA 1
ATOM 825 C C . GLU A 1 105 ? 6.739 -2.769 8.283 1.00 73.88 105 GLU A C 1
ATOM 827 O O . GLU A 1 105 ? 6.377 -3.136 9.400 1.00 73.88 105 GLU A O 1
ATOM 832 N N . ASP A 1 106 ? 6.614 -3.550 7.207 1.00 71.50 106 ASP A N 1
ATOM 833 C CA . ASP A 1 106 ? 5.852 -4.802 7.224 1.00 71.50 106 ASP A CA 1
ATOM 834 C C . ASP A 1 106 ? 6.637 -5.967 7.860 1.00 71.50 106 ASP A C 1
ATOM 836 O O . ASP A 1 106 ? 6.039 -6.914 8.374 1.00 71.50 106 ASP A O 1
ATOM 840 N N . GLN A 1 107 ? 7.976 -5.938 7.805 1.00 67.75 107 GLN A N 1
ATOM 841 C CA . GLN A 1 107 ? 8.831 -7.073 8.190 1.00 67.75 107 GLN A CA 1
ATOM 842 C C . GLN A 1 107 ? 9.817 -6.748 9.324 1.00 67.75 107 GLN A C 1
ATOM 844 O O . GLN A 1 107 ? 10.593 -7.625 9.705 1.00 67.75 107 GLN A O 1
ATOM 849 N N . GLY A 1 108 ? 9.809 -5.523 9.866 1.00 62.38 108 GLY A N 1
ATOM 850 C CA . GLY A 1 108 ? 10.686 -5.106 10.970 1.00 62.38 108 GLY A CA 1
ATOM 851 C C . GLY A 1 108 ? 12.175 -5.098 10.610 1.00 62.38 108 GLY A C 1
ATOM 852 O O . GLY A 1 108 ? 13.024 -5.356 11.462 1.00 62.38 108 GLY A O 1
ATOM 853 N N . LYS A 1 109 ? 12.496 -4.884 9.332 1.00 65.31 109 LYS A N 1
ATOM 854 C CA . LYS A 1 109 ? 13.869 -4.904 8.807 1.00 65.31 109 LYS A CA 1
ATOM 855 C C . LYS A 1 109 ? 14.586 -3.576 9.054 1.00 65.31 109 LYS A C 1
ATOM 857 O O . LYS A 1 109 ? 13.950 -2.581 9.373 1.00 65.31 109 LYS A O 1
ATOM 862 N N . SER A 1 110 ? 15.910 -3.545 8.895 1.00 64.56 110 SER A N 1
ATOM 863 C CA . SER A 1 110 ? 16.655 -2.278 8.895 1.00 64.56 110 SER A CA 1
ATOM 864 C C . SER A 1 110 ? 16.526 -1.606 7.534 1.00 64.56 110 SER A C 1
ATOM 866 O O . SER A 1 110 ? 16.690 -2.277 6.517 1.00 64.56 110 SER A O 1
ATOM 868 N N . ALA A 1 111 ? 16.259 -0.301 7.517 1.00 61.34 111 ALA A N 1
ATOM 869 C CA . ALA A 1 111 ? 16.292 0.480 6.284 1.00 61.34 111 ALA A CA 1
ATOM 870 C C . ALA A 1 111 ? 17.720 0.538 5.735 1.00 61.34 111 ALA A C 1
ATOM 872 O O . ALA A 1 111 ? 18.686 0.465 6.502 1.00 61.34 111 ALA A O 1
ATOM 873 N N . LEU A 1 112 ? 17.847 0.703 4.422 1.00 61.97 112 LEU A N 1
ATOM 874 C CA . LEU A 1 112 ? 19.106 1.119 3.821 1.00 61.97 112 LEU A CA 1
ATOM 875 C C . LEU A 1 112 ? 19.353 2.602 4.140 1.00 61.97 112 LEU A C 1
ATOM 877 O O . LEU A 1 112 ? 18.417 3.408 4.152 1.00 61.97 112 LEU A O 1
ATOM 881 N N . ASP A 1 113 ? 20.613 2.964 4.395 1.00 58.06 113 ASP A N 1
ATOM 882 C CA . ASP A 1 113 ? 21.038 4.354 4.593 1.00 58.06 113 ASP A CA 1
ATOM 883 C C . ASP A 1 113 ? 20.929 5.116 3.266 1.00 58.06 113 ASP A C 1
ATOM 885 O O . ASP A 1 113 ? 21.888 5.280 2.514 1.00 58.06 113 ASP A O 1
ATOM 889 N N . THR A 1 114 ? 19.717 5.554 2.941 1.00 58.12 114 THR A N 1
ATOM 890 C CA . THR A 1 114 ? 19.445 6.405 1.783 1.00 58.12 114 THR A CA 1
ATOM 891 C C . THR A 1 114 ? 19.296 7.846 2.243 1.00 58.12 114 THR A C 1
ATOM 893 O O . THR A 1 114 ? 18.455 8.142 3.096 1.00 58.12 114 THR A O 1
ATOM 896 N N . THR A 1 115 ? 20.066 8.762 1.656 1.00 55.66 115 THR A N 1
ATOM 897 C CA . THR A 1 115 ? 19.919 10.196 1.904 1.00 55.66 115 THR A CA 1
ATOM 898 C C . THR A 1 115 ? 18.642 10.710 1.231 1.00 55.66 115 THR A C 1
ATOM 900 O O . THR A 1 115 ? 18.640 11.154 0.085 1.00 55.66 115 THR A O 1
ATOM 903 N N . GLU A 1 116 ? 17.525 10.684 1.966 1.00 55.91 116 GLU A N 1
ATOM 904 C CA . GLU A 1 116 ? 16.215 11.200 1.518 1.00 55.91 116 GLU A CA 1
ATOM 905 C C . GLU A 1 116 ? 16.267 12.665 1.028 1.00 55.91 116 GLU A C 1
ATOM 907 O O . GLU A 1 116 ? 15.371 13.115 0.315 1.00 55.91 116 GLU A O 1
ATOM 912 N N . ASN A 1 117 ? 17.321 13.404 1.393 1.00 52.94 117 ASN A N 1
ATOM 913 C CA . ASN A 1 117 ? 17.465 14.839 1.159 1.00 52.94 117 ASN A CA 1
ATOM 914 C C . ASN A 1 117 ? 18.265 15.216 -0.100 1.00 52.94 117 ASN A C 1
ATOM 916 O O . ASN A 1 117 ? 18.340 16.403 -0.408 1.00 52.94 117 ASN A O 1
ATOM 920 N N . THR A 1 118 ? 18.871 14.263 -0.818 1.00 61.22 118 THR A N 1
ATOM 921 C CA . THR A 1 118 ? 19.741 14.588 -1.970 1.00 61.22 118 THR A CA 1
ATOM 922 C C . THR A 1 118 ? 19.026 14.469 -3.319 1.00 61.22 118 THR A C 1
ATOM 924 O O . THR A 1 118 ? 19.377 15.181 -4.256 1.00 61.22 118 THR A O 1
ATOM 927 N N . VAL A 1 119 ? 18.008 13.608 -3.429 1.00 72.62 119 VAL A N 1
ATOM 928 C CA . VAL A 1 119 ? 17.316 13.316 -4.698 1.00 72.62 119 VAL A CA 1
ATOM 929 C C . VAL A 1 119 ? 15.958 14.021 -4.734 1.00 72.62 119 VAL A C 1
ATOM 931 O O . VAL A 1 119 ? 15.188 13.958 -3.775 1.00 72.62 119 VAL A O 1
ATOM 934 N N . SER A 1 120 ? 15.644 14.707 -5.834 1.00 81.19 120 SER A N 1
ATOM 935 C CA . SER A 1 120 ? 14.338 15.343 -6.040 1.00 81.19 120 SER A CA 1
ATOM 936 C C . SER A 1 120 ? 13.238 14.300 -6.274 1.00 81.19 120 SER A C 1
ATOM 938 O O . SER A 1 120 ? 13.494 13.208 -6.776 1.00 81.19 120 SER A O 1
ATOM 940 N N . LEU A 1 121 ? 11.993 14.614 -5.891 1.00 85.69 121 LEU A N 1
ATOM 941 C CA . LEU A 1 121 ? 10.846 13.734 -6.156 1.00 85.69 121 LEU A CA 1
ATOM 942 C C . LEU A 1 121 ? 10.565 13.618 -7.667 1.00 85.69 121 LEU A C 1
ATOM 944 O O . LEU A 1 121 ? 10.810 14.591 -8.386 1.00 85.69 121 LEU A O 1
ATOM 948 N N . PRO A 1 122 ? 9.985 12.492 -8.136 1.00 88.31 122 PRO A N 1
ATOM 949 C CA . PRO A 1 122 ? 9.576 12.342 -9.530 1.00 88.31 122 PRO A CA 1
ATOM 950 C C . PRO A 1 122 ? 8.572 13.421 -9.936 1.00 88.31 122 PRO A C 1
ATOM 952 O O . PRO A 1 122 ? 7.807 13.930 -9.106 1.00 88.31 122 PRO A O 1
ATOM 955 N N . ARG A 1 123 ? 8.541 13.763 -11.223 1.00 87.12 123 ARG A N 1
ATOM 956 C CA . ARG A 1 123 ? 7.620 14.785 -11.724 1.00 87.12 123 ARG A CA 1
ATOM 957 C C . ARG A 1 123 ? 6.235 14.175 -11.948 1.00 87.12 123 ARG A C 1
ATOM 959 O O . ARG A 1 123 ? 6.100 13.089 -12.506 1.00 87.12 123 ARG A O 1
ATOM 966 N N . ASN A 1 124 ? 5.187 14.903 -11.552 1.00 90.38 124 ASN A N 1
ATOM 967 C CA . ASN A 1 124 ? 3.804 14.552 -11.893 1.00 90.38 124 ASN A CA 1
ATOM 968 C C . ASN A 1 124 ? 3.501 14.995 -13.333 1.00 90.38 124 ASN A C 1
ATOM 970 O O . ASN A 1 124 ? 2.928 16.063 -13.533 1.00 90.38 124 ASN A O 1
ATOM 974 N N . ILE A 1 125 ? 3.964 14.214 -14.308 1.00 88.19 125 ILE A N 1
ATOM 975 C CA . ILE A 1 125 ? 3.800 14.464 -15.747 1.00 88.19 125 ILE A CA 1
ATOM 976 C C . ILE A 1 125 ? 3.331 13.192 -16.454 1.00 88.19 125 ILE A C 1
ATOM 978 O O . ILE A 1 125 ? 3.728 12.088 -16.063 1.00 88.19 125 ILE A O 1
ATOM 982 N N . THR A 1 126 ? 2.513 13.364 -17.492 1.00 87.56 126 THR A N 1
ATOM 983 C CA . THR A 1 126 ? 2.049 12.274 -18.360 1.00 87.56 126 THR A CA 1
ATOM 984 C C . THR A 1 126 ? 3.172 11.759 -19.254 1.00 87.56 126 THR A C 1
ATOM 986 O O . THR A 1 126 ? 4.065 12.517 -19.639 1.00 87.56 126 THR A O 1
ATOM 989 N N . ASP A 1 127 ? 3.107 10.485 -19.631 1.00 85.88 127 ASP A N 1
ATOM 990 C CA . ASP A 1 127 ? 4.110 9.862 -20.503 1.00 85.88 127 ASP A CA 1
ATOM 991 C C . ASP A 1 127 ? 4.188 10.544 -21.888 1.00 85.88 127 ASP A C 1
ATOM 993 O O . ASP A 1 127 ? 5.269 10.703 -22.441 1.00 85.88 127 ASP A O 1
ATOM 997 N N . THR A 1 128 ? 3.085 11.105 -22.399 1.00 85.31 128 THR A N 1
ATOM 998 C CA . THR A 1 128 ? 3.086 11.919 -23.633 1.00 85.31 128 THR A CA 1
ATOM 999 C C . THR A 1 128 ? 3.929 13.192 -23.516 1.00 85.31 128 THR A C 1
ATOM 1001 O O . THR A 1 128 ? 4.622 13.577 -24.459 1.00 85.31 128 THR A O 1
ATOM 1004 N N . VAL A 1 129 ? 3.890 13.856 -22.356 1.00 83.81 129 VAL A N 1
ATOM 1005 C CA . VAL A 1 129 ? 4.713 15.040 -22.069 1.00 83.81 129 VAL A CA 1
ATOM 1006 C C . VAL A 1 129 ? 6.170 14.625 -21.918 1.00 83.81 129 VAL A C 1
ATOM 1008 O O . VAL A 1 129 ? 7.053 15.318 -22.428 1.00 83.81 129 VAL A O 1
ATOM 1011 N N . LEU A 1 130 ? 6.412 13.486 -21.266 1.00 83.12 130 LEU A N 1
ATOM 1012 C CA . LEU A 1 130 ? 7.742 12.916 -21.107 1.00 83.12 130 LEU A CA 1
ATOM 1013 C C . LEU A 1 130 ? 8.392 12.639 -22.473 1.00 83.12 130 LEU A C 1
ATOM 1015 O O . LEU A 1 130 ? 9.475 13.157 -22.739 1.00 83.12 130 LEU A O 1
ATOM 1019 N N . ASP A 1 131 ? 7.689 11.934 -23.359 1.00 80.88 131 ASP A N 1
ATOM 1020 C CA . ASP A 1 131 ? 8.172 11.555 -24.694 1.00 80.88 131 ASP A CA 1
ATOM 1021 C C . ASP A 1 131 ? 8.409 12.758 -25.612 1.00 80.88 131 ASP A C 1
ATOM 1023 O O . ASP A 1 131 ? 9.306 12.746 -26.455 1.00 80.88 131 ASP A O 1
ATOM 1027 N N . SER A 1 132 ? 7.637 13.834 -25.436 1.00 78.19 132 SER A N 1
ATOM 1028 C CA . SER A 1 132 ? 7.787 15.054 -26.234 1.00 78.19 132 SER A CA 1
ATOM 1029 C C . SER A 1 132 ? 9.066 15.848 -25.930 1.00 78.19 132 SER A C 1
ATOM 1031 O O . SER A 1 132 ? 9.383 16.794 -26.647 1.00 78.19 132 SER A O 1
ATOM 1033 N N . GLY A 1 133 ? 9.784 15.530 -24.844 1.00 67.25 133 GLY A N 1
ATOM 1034 C CA . GLY A 1 133 ? 10.976 16.266 -24.403 1.00 67.25 133 GLY A CA 1
ATOM 1035 C C . GLY A 1 133 ? 10.707 17.705 -23.932 1.00 67.25 133 GLY A C 1
ATOM 1036 O O . GLY A 1 133 ? 11.618 18.380 -23.450 1.00 67.25 133 GLY A O 1
ATOM 1037 N N . HIS A 1 134 ? 9.464 18.191 -24.009 1.00 63.25 134 HIS A N 1
ATOM 1038 C CA . HIS A 1 134 ? 9.057 19.527 -23.578 1.00 63.25 134 HIS A CA 1
ATOM 1039 C C . HIS A 1 134 ? 8.804 19.581 -22.067 1.00 63.25 134 HIS A C 1
ATOM 1041 O O . HIS A 1 134 ? 7.717 19.903 -21.591 1.00 63.25 134 HIS A O 1
ATOM 1047 N N . THR A 1 135 ? 9.831 19.309 -21.268 1.00 58.34 135 THR A N 1
ATOM 1048 C CA . THR A 1 135 ? 9.728 19.349 -19.807 1.00 58.34 135 THR A CA 1
ATOM 1049 C C . THR A 1 135 ? 9.922 20.768 -19.265 1.00 58.34 135 THR A C 1
ATOM 1051 O O . THR A 1 135 ? 10.849 21.017 -18.489 1.00 58.34 135 THR A O 1
ATOM 1054 N N . SER A 1 136 ? 9.069 21.727 -19.645 1.00 53.75 136 SER A N 1
ATOM 1055 C CA . SER A 1 136 ? 9.125 23.057 -19.017 1.00 53.75 136 SER A CA 1
ATOM 1056 C C . SER A 1 136 ? 8.906 22.924 -17.498 1.00 53.75 136 SER A C 1
ATOM 1058 O O . SER A 1 136 ? 8.056 22.161 -17.036 1.00 53.75 136 SER A O 1
ATOM 1060 N N . SER A 1 137 ? 9.745 23.587 -16.695 1.00 49.94 137 SER A N 1
ATOM 1061 C CA . SER A 1 137 ? 9.806 23.468 -15.219 1.00 49.94 137 SER A CA 1
ATOM 1062 C C . SER A 1 137 ? 8.468 23.771 -14.512 1.00 49.94 137 SER A C 1
ATOM 1064 O O . SER A 1 137 ? 8.236 23.368 -13.375 1.00 49.94 137 SER A O 1
ATOM 1066 N N . THR A 1 138 ? 7.547 24.437 -15.207 1.00 50.88 138 THR A N 1
ATOM 1067 C CA . THR A 1 138 ? 6.264 24.925 -14.693 1.00 50.88 138 THR A CA 1
ATOM 1068 C C . THR A 1 138 ? 5.097 23.945 -14.819 1.00 50.88 138 THR A C 1
ATOM 1070 O O . THR A 1 138 ? 4.072 24.171 -14.178 1.00 50.88 138 THR A O 1
ATOM 1073 N N . MET A 1 139 ? 5.222 22.847 -15.574 1.00 52.97 139 MET A N 1
ATOM 1074 C CA . MET A 1 139 ? 4.146 21.850 -15.696 1.00 52.97 139 MET A CA 1
ATOM 1075 C C . MET A 1 139 ? 4.277 20.783 -14.606 1.00 52.97 139 MET A C 1
ATOM 1077 O O . MET A 1 139 ? 4.682 19.650 -14.851 1.00 52.97 139 MET A O 1
ATOM 1081 N N . GLN A 1 140 ? 4.010 21.162 -13.355 1.00 58.41 140 GLN A N 1
ATOM 1082 C CA . GLN A 1 140 ? 3.434 20.194 -12.425 1.00 58.41 140 GLN A CA 1
ATOM 1083 C C . GLN A 1 140 ? 1.947 20.173 -12.738 1.00 58.41 140 GLN A C 1
ATOM 1085 O O . GLN A 1 140 ? 1.217 21.069 -12.302 1.00 58.41 140 GLN A O 1
ATOM 1090 N N . ASP A 1 141 ? 1.516 19.199 -13.536 1.00 58.31 141 ASP A N 1
ATOM 1091 C CA . ASP A 1 141 ? 0.107 19.094 -13.875 1.00 58.31 141 ASP A CA 1
ATOM 1092 C C . ASP A 1 141 ? -0.688 18.914 -12.584 1.00 58.31 141 ASP A C 1
ATOM 1094 O O . ASP A 1 141 ? -0.433 18.031 -11.755 1.00 58.31 141 ASP A O 1
ATOM 1098 N N . LYS A 1 142 ? -1.637 19.829 -12.379 1.00 65.81 142 LYS A N 1
ATOM 1099 C CA . LYS A 1 142 ? -2.650 19.692 -11.341 1.00 65.81 142 LYS A CA 1
ATOM 1100 C C . LYS A 1 142 ? -3.609 18.617 -11.827 1.00 65.81 142 LYS A C 1
ATOM 1102 O O . LYS A 1 142 ? -4.533 18.915 -12.577 1.00 65.81 142 LYS A O 1
ATOM 1107 N N . GLY A 1 143 ? -3.378 17.375 -11.425 1.00 83.19 143 GLY A N 1
ATOM 1108 C CA . GLY A 1 143 ? -4.236 16.273 -11.824 1.00 83.19 143 GLY A CA 1
ATOM 1109 C C . GLY A 1 143 ? -3.567 14.912 -11.755 1.00 83.19 143 GLY A C 1
ATOM 1110 O O . GLY A 1 143 ? -2.431 14.758 -11.301 1.00 83.19 143 GLY A O 1
ATOM 1111 N N . TRP A 1 144 ? -4.331 13.923 -12.194 1.00 91.62 144 TRP A N 1
ATOM 1112 C CA . TRP A 1 144 ? -3.940 12.533 -12.253 1.00 91.62 144 TRP A CA 1
ATOM 1113 C C . TRP A 1 144 ? -3.058 12.279 -13.476 1.00 91.62 144 TRP A C 1
ATOM 1115 O O . TRP A 1 144 ? -3.422 12.633 -14.594 1.00 91.62 144 TRP A O 1
ATOM 1125 N N . THR A 1 145 ? -1.922 11.631 -13.246 1.00 92.56 145 THR A N 1
ATOM 1126 C CA . THR A 1 145 ? -0.988 11.134 -14.266 1.00 92.56 145 THR A CA 1
ATOM 1127 C C . THR A 1 145 ? -0.575 9.704 -13.914 1.00 92.56 145 THR A C 1
ATOM 1129 O O . THR A 1 145 ? -0.845 9.216 -12.811 1.00 92.56 145 THR A O 1
ATOM 1132 N N . GLU A 1 146 ? 0.153 9.040 -14.802 1.00 90.94 146 GLU A N 1
ATOM 1133 C CA . GLU A 1 146 ? 0.732 7.713 -14.590 1.00 90.94 146 GLU A CA 1
ATOM 1134 C C . GLU A 1 146 ? 1.657 7.676 -13.355 1.00 90.94 146 GLU A C 1
ATOM 1136 O O . GLU A 1 146 ? 1.718 6.669 -12.644 1.00 90.94 146 GLU A O 1
ATOM 1141 N N . ALA A 1 147 ? 2.308 8.798 -13.018 1.00 91.38 147 ALA A N 1
ATOM 1142 C CA . ALA A 1 147 ? 3.159 8.927 -11.834 1.00 91.38 147 ALA A CA 1
ATOM 1143 C C . ALA A 1 147 ? 2.377 9.140 -10.523 1.00 91.38 147 ALA A C 1
ATOM 1145 O O . ALA A 1 147 ? 2.927 8.933 -9.437 1.00 91.38 147 ALA A O 1
ATOM 1146 N N . SER A 1 148 ? 1.097 9.532 -10.582 1.00 94.19 148 SER A N 1
ATOM 1147 C CA . SER A 1 148 ? 0.316 9.925 -9.398 1.00 94.19 148 SER A CA 1
ATOM 1148 C C . SER A 1 148 ? 0.238 8.828 -8.338 1.00 94.19 148 SER A C 1
ATOM 1150 O O . SER A 1 148 ? 0.353 9.110 -7.147 1.00 94.19 148 SER A O 1
ATOM 1152 N N . PHE A 1 149 ? 0.088 7.564 -8.739 1.00 94.31 149 PHE A N 1
ATOM 1153 C CA . PHE A 1 149 ? -0.004 6.467 -7.776 1.00 94.31 149 PHE A CA 1
ATOM 1154 C C . PHE A 1 149 ? 1.306 6.235 -7.004 1.00 94.31 149 PHE A C 1
ATOM 1156 O O . PHE A 1 149 ? 1.270 6.009 -5.791 1.00 94.31 149 PHE A O 1
ATOM 1163 N N . LEU A 1 150 ? 2.455 6.344 -7.681 1.00 93.81 150 LEU A N 1
ATOM 1164 C CA . LEU A 1 150 ? 3.771 6.324 -7.037 1.00 93.81 150 LEU A CA 1
ATOM 1165 C C . LEU A 1 150 ? 3.910 7.521 -6.088 1.00 93.81 150 LEU A C 1
ATOM 1167 O O . LEU A 1 150 ? 4.244 7.341 -4.921 1.00 93.81 150 LEU A O 1
ATOM 1171 N N . LEU A 1 151 ? 3.584 8.729 -6.551 1.00 94.88 151 LEU A N 1
ATOM 1172 C CA . LEU A 1 151 ? 3.711 9.954 -5.758 1.00 94.88 151 LEU A CA 1
ATOM 1173 C C . LEU A 1 151 ? 2.857 9.939 -4.486 1.00 94.88 151 LEU A C 1
ATOM 1175 O O . LEU A 1 151 ? 3.339 10.349 -3.434 1.00 94.88 151 LEU A O 1
ATOM 1179 N N . ILE A 1 152 ? 1.636 9.397 -4.541 1.00 95.69 152 ILE A N 1
ATOM 1180 C CA . ILE A 1 152 ? 0.797 9.178 -3.352 1.00 95.69 152 ILE A CA 1
ATOM 1181 C C . ILE A 1 152 ? 1.530 8.309 -2.325 1.00 95.69 152 ILE A C 1
ATOM 1183 O O . ILE A 1 152 ? 1.569 8.648 -1.144 1.00 95.69 152 ILE A O 1
ATOM 1187 N N . ARG A 1 153 ? 2.123 7.191 -2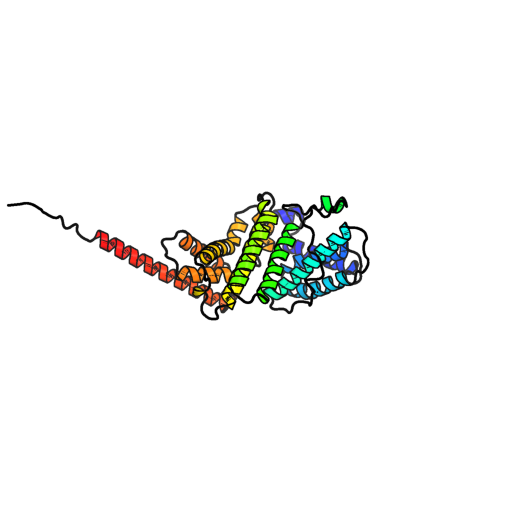.760 1.00 94.88 153 ARG A N 1
ATOM 1188 C CA . ARG A 1 153 ? 2.865 6.281 -1.873 1.00 94.88 153 ARG A CA 1
ATOM 1189 C C . ARG A 1 153 ? 4.096 6.955 -1.268 1.00 94.88 153 ARG A C 1
ATOM 1191 O O . ARG A 1 153 ? 4.360 6.769 -0.082 1.00 94.88 153 ARG A O 1
ATOM 1198 N N . LEU A 1 154 ? 4.800 7.772 -2.051 1.00 93.88 154 LEU A N 1
ATOM 1199 C CA . LEU A 1 154 ? 5.952 8.547 -1.584 1.00 93.88 154 LEU A CA 1
ATOM 1200 C C . LEU A 1 154 ? 5.560 9.620 -0.567 1.00 93.88 154 LEU A C 1
ATOM 1202 O O . LEU A 1 154 ? 6.225 9.750 0.458 1.00 93.88 154 LEU A O 1
ATOM 1206 N N . ASP A 1 155 ? 4.472 10.356 -0.810 1.00 94.31 155 ASP A N 1
ATOM 1207 C CA . ASP A 1 155 ? 3.945 11.358 0.123 1.00 94.31 155 ASP A CA 1
ATOM 1208 C C . ASP A 1 155 ? 3.656 10.732 1.498 1.00 94.31 155 ASP A C 1
ATOM 1210 O O . ASP A 1 155 ? 4.005 11.303 2.536 1.00 94.31 155 ASP A O 1
ATOM 1214 N N . ILE A 1 156 ? 3.063 9.537 1.506 1.00 94.69 156 ILE A N 1
ATOM 1215 C CA . ILE A 1 156 ? 2.754 8.776 2.720 1.00 94.69 156 ILE A CA 1
ATOM 1216 C C . ILE A 1 156 ? 4.032 8.296 3.406 1.00 94.69 156 ILE A C 1
ATOM 1218 O O . ILE A 1 156 ? 4.232 8.604 4.578 1.00 94.69 156 ILE A O 1
ATOM 1222 N N . ALA A 1 157 ? 4.910 7.594 2.685 1.00 92.19 157 ALA A N 1
ATOM 1223 C CA . ALA A 1 157 ? 6.138 7.036 3.250 1.00 92.19 157 ALA A CA 1
ATOM 1224 C C . ALA A 1 157 ? 7.054 8.125 3.834 1.00 92.19 157 ALA A C 1
ATOM 1226 O O . ALA A 1 157 ? 7.555 7.979 4.946 1.00 92.19 157 ALA A O 1
ATOM 1227 N N . ARG A 1 158 ? 7.206 9.267 3.148 1.00 90.94 158 ARG A N 1
ATOM 1228 C CA . ARG A 1 158 ? 7.973 10.411 3.671 1.00 90.94 158 ARG A CA 1
ATOM 1229 C C . ARG A 1 158 ? 7.319 11.038 4.895 1.00 90.94 158 ARG A C 1
ATOM 1231 O O . ARG A 1 158 ? 8.015 11.357 5.854 1.00 90.94 158 ARG A O 1
ATOM 1238 N N . THR A 1 159 ? 5.993 11.197 4.881 1.00 93.88 159 THR A N 1
ATOM 1239 C CA . THR A 1 159 ? 5.266 11.698 6.058 1.00 93.88 159 THR A CA 1
ATOM 1240 C C . THR A 1 159 ? 5.511 10.780 7.249 1.00 93.88 159 THR A C 1
ATOM 1242 O O . THR A 1 159 ? 5.820 11.272 8.329 1.00 93.88 159 THR A O 1
ATOM 1245 N N . ARG A 1 160 ? 5.455 9.460 7.043 1.00 90.56 160 ARG A N 1
ATOM 1246 C CA . ARG A 1 160 ? 5.735 8.469 8.081 1.00 90.56 160 ARG A CA 1
ATOM 1247 C C . ARG A 1 160 ? 7.172 8.558 8.605 1.00 90.56 160 ARG A C 1
ATOM 1249 O O . ARG A 1 160 ? 7.338 8.569 9.821 1.00 90.56 160 ARG A O 1
ATOM 1256 N N . SER A 1 161 ? 8.185 8.725 7.745 1.00 88.25 161 SER A N 1
ATOM 1257 C CA . SER A 1 161 ? 9.563 9.017 8.193 1.00 88.25 161 SER A CA 1
ATOM 1258 C C . SER A 1 161 ? 9.611 10.246 9.114 1.00 88.25 161 SER A C 1
ATOM 1260 O O . SER A 1 161 ? 10.252 10.208 10.162 1.00 88.25 161 SER A O 1
ATOM 1262 N N . SER A 1 162 ? 8.881 11.320 8.787 1.00 90.12 162 SER A N 1
ATOM 1263 C CA . SER A 1 162 ? 8.808 12.526 9.629 1.00 90.12 162 SER A CA 1
ATOM 1264 C C . SER A 1 162 ? 8.087 12.309 10.969 1.00 90.12 162 SER A C 1
ATOM 1266 O O . SER A 1 162 ? 8.355 13.031 11.929 1.00 90.12 162 SER A O 1
ATOM 1268 N N . LEU A 1 163 ? 7.207 11.305 11.087 1.00 89.81 163 LEU A N 1
ATOM 1269 C CA . LEU A 1 163 ? 6.561 10.967 12.366 1.00 89.81 163 LEU A CA 1
ATOM 1270 C C . LEU A 1 163 ? 7.561 10.434 13.400 1.00 89.81 163 LEU A C 1
ATOM 1272 O O . LEU A 1 163 ? 7.311 10.570 14.600 1.00 89.81 163 LEU A O 1
ATOM 1276 N N . ALA A 1 164 ? 8.673 9.837 12.959 1.00 83.94 164 ALA A N 1
ATOM 1277 C CA . ALA A 1 164 ? 9.716 9.333 13.850 1.00 83.94 164 ALA A CA 1
ATOM 1278 C C . ALA A 1 164 ? 10.476 10.470 14.555 1.00 83.94 164 ALA A C 1
ATOM 1280 O O . ALA A 1 164 ? 10.903 10.306 15.694 1.00 83.94 164 ALA A O 1
ATOM 1281 N N . THR A 1 165 ? 10.609 11.626 13.899 1.00 87.12 165 THR A N 1
ATOM 1282 C CA . THR A 1 165 ? 11.313 12.803 14.431 1.00 87.12 165 THR A CA 1
ATOM 1283 C C . THR A 1 165 ? 10.396 13.793 15.151 1.00 87.12 165 THR A C 1
ATOM 1285 O O . THR A 1 165 ? 10.885 14.641 15.894 1.00 87.12 165 THR A O 1
ATOM 1288 N N . ALA A 1 166 ? 9.081 13.707 14.935 1.00 89.00 166 ALA A N 1
ATOM 1289 C CA . ALA A 1 166 ? 8.097 14.578 15.573 1.00 89.00 166 ALA A CA 1
ATOM 1290 C C . ALA A 1 166 ? 8.026 14.345 17.093 1.00 89.00 166 ALA A C 1
ATOM 1292 O O . ALA A 1 166 ? 7.950 13.205 17.565 1.00 89.00 166 ALA A O 1
ATOM 1293 N N . GLN A 1 167 ? 8.003 15.436 17.857 1.00 86.44 167 GLN A N 1
ATOM 1294 C CA . GLN A 1 167 ? 8.163 15.417 19.314 1.00 86.44 167 GLN A CA 1
ATOM 1295 C C . GLN A 1 167 ? 6.843 15.220 20.060 1.00 86.44 167 GLN A C 1
ATOM 1297 O O . GLN A 1 167 ? 6.824 14.651 21.150 1.00 86.44 167 GLN A O 1
ATOM 1302 N N . SER A 1 168 ? 5.731 15.682 19.486 1.00 87.62 168 SER A N 1
ATOM 1303 C CA . SER A 1 168 ? 4.420 15.645 20.142 1.00 87.62 168 SER A CA 1
ATOM 1304 C C . SER A 1 168 ? 3.388 14.859 19.341 1.00 87.62 168 SER A C 1
ATOM 1306 O O . SER A 1 168 ? 3.454 14.778 18.114 1.00 87.62 168 SER A O 1
ATOM 1308 N N . LEU A 1 169 ? 2.387 14.304 20.034 1.00 84.25 169 LEU A N 1
ATOM 1309 C CA . LEU A 1 169 ? 1.247 13.667 19.371 1.00 84.25 169 LEU A CA 1
ATOM 1310 C C . LEU A 1 169 ? 0.526 14.666 18.455 1.00 84.25 169 LEU A C 1
ATOM 1312 O O . LEU A 1 169 ? 0.235 14.333 17.316 1.00 84.25 169 LEU A O 1
ATOM 1316 N N . TYR A 1 170 ? 0.324 15.905 18.909 1.00 86.12 170 TYR A N 1
ATOM 1317 C CA . TYR A 1 170 ? -0.306 16.960 18.111 1.00 86.12 170 TYR A CA 1
ATOM 1318 C C . TYR A 1 170 ? 0.434 17.226 16.791 1.00 86.12 170 TYR A C 1
ATOM 1320 O O . TYR A 1 170 ? -0.186 17.300 15.733 1.00 86.12 170 TYR A O 1
ATOM 1328 N N . GLU A 1 171 ? 1.764 17.324 16.833 1.00 90.38 171 GLU A N 1
ATOM 1329 C CA . GLU A 1 171 ? 2.588 17.492 15.632 1.00 90.38 171 GLU A CA 1
ATOM 1330 C C . GLU A 1 171 ? 2.433 16.303 14.673 1.00 90.38 171 GLU A C 1
ATOM 1332 O O . GLU A 1 171 ? 2.232 16.496 13.473 1.00 90.38 171 GLU A O 1
ATOM 1337 N N . LYS A 1 172 ? 2.435 15.073 15.200 1.00 90.38 172 LYS A N 1
ATOM 1338 C CA . LYS A 1 172 ? 2.195 13.856 14.409 1.00 90.38 172 LYS A CA 1
ATOM 1339 C C . LYS A 1 172 ? 0.819 13.868 13.742 1.00 90.38 172 LYS A C 1
ATOM 1341 O O . LYS A 1 172 ? 0.716 13.591 12.548 1.00 90.38 172 LYS A O 1
ATOM 1346 N N . GLU A 1 173 ? -0.230 14.240 14.474 1.00 89.75 173 GLU A N 1
ATOM 1347 C CA . GLU A 1 173 ? -1.584 14.376 13.927 1.00 89.75 173 GLU A CA 1
ATOM 1348 C C . GLU A 1 173 ? -1.637 15.416 12.795 1.00 89.75 173 GLU A C 1
ATOM 1350 O O . GLU A 1 173 ? -2.238 15.162 11.747 1.00 89.75 173 GLU A O 1
ATOM 1355 N N . GLN A 1 174 ? -0.974 16.566 12.967 1.00 92.19 174 GLN A N 1
ATOM 1356 C CA . GLN A 1 174 ? -0.894 17.614 11.944 1.00 92.19 174 GLN A CA 1
ATOM 1357 C C . GLN A 1 174 ? -0.179 17.132 10.678 1.00 92.19 174 GLN A C 1
ATOM 1359 O O . GLN A 1 174 ? -0.681 17.354 9.575 1.00 92.19 174 GLN A O 1
ATOM 1364 N N . LEU A 1 175 ? 0.945 16.423 10.812 1.00 95.62 175 LEU A N 1
ATOM 1365 C CA . LEU A 1 175 ? 1.673 15.854 9.674 1.00 95.62 175 LEU A CA 1
ATOM 1366 C C . LEU A 1 175 ? 0.793 14.894 8.860 1.00 95.62 175 LEU A C 1
ATOM 1368 O O . LEU A 1 175 ? 0.735 14.993 7.629 1.00 95.62 175 LEU A O 1
ATOM 1372 N N . ILE A 1 176 ? 0.043 14.014 9.533 1.00 94.38 176 ILE A N 1
ATOM 1373 C CA . ILE A 1 176 ? -0.874 13.084 8.859 1.00 94.38 176 ILE A CA 1
ATOM 1374 C C . ILE A 1 176 ? -2.016 13.843 8.165 1.00 94.38 176 ILE A C 1
ATOM 1376 O O . ILE A 1 176 ? -2.353 13.542 7.015 1.00 94.38 176 ILE A O 1
ATOM 1380 N N . GLN A 1 177 ? -2.601 14.850 8.821 1.00 93.50 177 GLN A N 1
ATOM 1381 C CA . GLN A 1 177 ? -3.660 15.675 8.227 1.00 93.50 177 GLN A CA 1
ATOM 1382 C C . GLN A 1 177 ? -3.174 16.427 6.982 1.00 93.50 177 GLN A C 1
ATOM 1384 O O . GLN A 1 177 ? -3.866 16.436 5.960 1.00 93.50 177 GLN A O 1
ATOM 1389 N N . GLN A 1 178 ? -1.976 17.009 7.032 1.00 96.00 178 GLN A N 1
ATOM 1390 C CA . GLN A 1 178 ? -1.368 17.701 5.896 1.00 96.00 178 GLN A CA 1
ATOM 1391 C C . GLN A 1 178 ? -1.080 16.746 4.735 1.00 96.00 178 GLN A C 1
ATOM 1393 O O . GLN A 1 178 ? -1.347 17.089 3.583 1.00 96.00 178 GLN A O 1
ATOM 1398 N N . CYS A 1 179 ? -0.588 15.538 5.022 1.00 96.75 179 CYS A N 1
ATOM 1399 C CA . CYS A 1 179 ? -0.384 14.497 4.015 1.00 96.75 179 CYS A CA 1
ATOM 1400 C C . CYS A 1 179 ? -1.695 14.116 3.317 1.00 96.75 179 CYS A C 1
ATOM 1402 O O . CYS A 1 179 ? -1.782 14.157 2.088 1.00 96.75 179 CYS A O 1
ATOM 1404 N N . HIS A 1 180 ? -2.752 13.861 4.092 1.00 95.06 180 HIS A N 1
ATOM 1405 C CA . HIS A 1 180 ? -4.080 13.584 3.547 1.00 95.06 180 HIS A CA 1
ATOM 1406 C C . HIS A 1 180 ? -4.582 14.750 2.673 1.00 95.06 180 HIS A C 1
ATOM 1408 O O . HIS A 1 180 ? -5.062 14.534 1.558 1.00 95.06 180 HIS A O 1
ATOM 1414 N N . GLY A 1 181 ? -4.414 15.995 3.132 1.00 95.12 181 GLY A N 1
ATOM 1415 C CA . GLY A 1 181 ? -4.762 17.199 2.374 1.00 95.12 181 GLY A CA 1
ATOM 1416 C C . GLY A 1 181 ? -4.002 17.326 1.049 1.00 95.12 181 GLY A C 1
ATOM 1417 O O . GLY A 1 181 ? -4.625 17.589 0.014 1.00 95.12 181 GLY A O 1
ATOM 1418 N N . ARG A 1 182 ? -2.681 17.088 1.044 1.00 94.31 182 ARG A N 1
ATOM 1419 C CA . ARG A 1 182 ? -1.860 17.078 -0.182 1.00 94.31 182 ARG A CA 1
ATOM 1420 C C . ARG A 1 182 ? -2.334 16.015 -1.162 1.00 94.31 182 ARG A C 1
ATOM 1422 O O . ARG A 1 182 ? -2.598 16.346 -2.311 1.00 94.31 182 ARG A O 1
ATOM 1429 N N . ILE A 1 183 ? -2.505 14.774 -0.709 1.00 95.19 183 ILE A N 1
ATOM 1430 C CA . ILE A 1 183 ? -2.916 13.661 -1.574 1.00 95.19 183 ILE A CA 1
ATOM 1431 C C . ILE A 1 183 ? -4.282 13.933 -2.204 1.00 95.19 183 ILE A C 1
ATOM 1433 O O . ILE A 1 183 ? -4.473 13.751 -3.410 1.00 95.19 183 ILE A O 1
ATOM 1437 N N . LYS A 1 184 ? -5.227 14.421 -1.391 1.00 94.31 184 LYS A N 1
ATOM 1438 C CA . LYS A 1 184 ? -6.573 14.749 -1.851 1.00 94.31 184 LYS A CA 1
ATOM 1439 C C . LYS A 1 184 ? -6.558 15.866 -2.890 1.00 94.31 184 LYS A C 1
ATOM 1441 O O . LYS A 1 184 ? -7.189 15.723 -3.929 1.00 94.31 184 LYS A O 1
ATOM 1446 N N . SER A 1 185 ? -5.864 16.965 -2.604 1.00 93.12 185 SER A N 1
ATOM 1447 C CA . SER A 1 185 ? -5.868 18.153 -3.467 1.00 93.12 185 SER A CA 1
ATOM 1448 C C . SER A 1 185 ? -5.056 17.977 -4.750 1.00 93.12 185 SER A C 1
ATOM 1450 O O . SER A 1 185 ? -5.486 18.458 -5.792 1.00 93.12 185 SER A O 1
ATOM 1452 N N . ARG A 1 186 ? -3.907 17.292 -4.691 1.00 91.25 186 ARG A N 1
ATOM 1453 C CA . ARG A 1 186 ? -2.982 17.174 -5.829 1.00 91.25 186 ARG A CA 1
ATOM 1454 C C . ARG A 1 186 ? -3.342 16.058 -6.799 1.00 91.25 186 ARG A C 1
ATOM 1456 O O . ARG A 1 186 ? -3.211 16.261 -7.998 1.00 91.25 186 ARG A O 1
ATOM 1463 N N . TYR A 1 187 ? -3.800 14.912 -6.292 1.00 92.38 187 TYR A N 1
ATOM 1464 C CA . TYR A 1 187 ? -4.010 13.721 -7.120 1.00 92.38 187 TYR A CA 1
ATOM 1465 C C . TYR A 1 187 ? -5.489 13.324 -7.156 1.00 92.38 187 TYR A C 1
ATOM 1467 O O . TYR A 1 187 ? -6.113 13.293 -8.218 1.00 92.38 187 TYR A O 1
ATOM 1475 N N . LEU A 1 188 ? -6.095 13.082 -5.986 1.00 93.00 188 LEU A N 1
ATOM 1476 C CA . LEU A 1 188 ? -7.420 12.451 -5.922 1.00 93.00 188 LEU A CA 1
ATOM 1477 C C . LEU A 1 188 ? -8.579 13.367 -6.338 1.00 93.00 188 LEU A C 1
ATOM 1479 O O . LEU A 1 188 ? -9.647 12.856 -6.666 1.00 93.00 188 LEU A O 1
ATOM 1483 N N . ALA A 1 189 ? -8.393 14.691 -6.340 1.00 91.88 189 ALA A N 1
ATOM 1484 C CA . ALA A 1 189 ? -9.410 15.654 -6.772 1.00 91.88 189 ALA A CA 1
ATOM 1485 C C . ALA A 1 189 ? -9.827 15.457 -8.238 1.00 91.88 189 ALA A C 1
ATOM 1487 O O . ALA A 1 189 ? -10.977 15.699 -8.585 1.00 91.88 189 ALA A O 1
ATOM 1488 N N . SER A 1 190 ? -8.902 14.979 -9.072 1.00 87.88 190 SER A N 1
ATOM 1489 C CA . SER A 1 190 ? -9.131 14.694 -10.494 1.00 87.88 190 SER A CA 1
ATOM 1490 C C . SER A 1 190 ? -9.564 13.248 -10.776 1.00 87.88 190 SER A C 1
ATOM 1492 O O . SER A 1 190 ? -9.887 12.906 -11.908 1.00 87.88 190 SER A O 1
ATOM 1494 N N . CYS A 1 191 ? -9.602 12.386 -9.753 1.00 90.44 191 CYS A N 1
ATOM 1495 C CA . CYS A 1 191 ? -10.019 10.994 -9.893 1.00 90.44 191 CYS A CA 1
ATOM 1496 C C . CYS A 1 191 ? -11.550 10.885 -9.963 1.00 90.44 191 CYS A C 1
ATOM 1498 O O . CYS A 1 191 ? -12.226 10.751 -8.936 1.00 90.44 191 CYS A O 1
ATOM 1500 N N . ASP A 1 192 ? -12.086 10.857 -11.173 1.00 86.38 192 ASP A N 1
ATOM 1501 C CA . ASP A 1 192 ? -13.511 10.679 -11.498 1.00 86.38 192 ASP A CA 1
ATOM 1502 C C . ASP A 1 192 ? -14.040 9.239 -11.303 1.00 86.38 192 ASP A C 1
ATOM 1504 O O . ASP A 1 192 ? -15.245 9.012 -11.301 1.00 86.38 192 ASP A O 1
ATOM 1508 N N . GLY A 1 193 ? -13.151 8.260 -11.093 1.00 83.69 193 GLY A N 1
ATOM 1509 C CA . GLY A 1 193 ? -13.507 6.838 -11.005 1.00 83.69 193 GLY A CA 1
ATOM 1510 C C . GLY A 1 193 ? -13.708 6.128 -12.350 1.00 83.69 193 GLY A C 1
ATOM 1511 O O . GLY A 1 193 ? -14.142 4.979 -12.344 1.00 83.69 193 GLY A O 1
ATOM 1512 N N . SER A 1 194 ? -13.371 6.764 -13.478 1.00 88.19 194 SER A N 1
ATOM 1513 C CA . SER A 1 194 ? -13.429 6.144 -14.812 1.00 88.19 194 SER A CA 1
ATOM 1514 C C . SER A 1 194 ? -12.389 5.036 -15.000 1.00 88.19 194 SER A C 1
ATOM 1516 O O . SER A 1 194 ? -12.645 4.056 -15.698 1.00 88.19 194 SER A O 1
ATOM 1518 N N . GLN A 1 195 ? -11.229 5.166 -14.349 1.00 90.44 195 GLN A N 1
ATOM 1519 C CA . GLN A 1 195 ? -10.140 4.200 -14.426 1.00 90.44 195 GLN A CA 1
ATOM 1520 C C . GLN A 1 195 ? -10.054 3.338 -13.157 1.00 90.44 195 GLN A C 1
ATOM 1522 O O . GLN A 1 195 ? -10.116 3.883 -12.047 1.00 90.44 195 GLN A O 1
ATOM 1527 N N . PRO A 1 196 ? -9.762 2.027 -13.273 1.00 91.88 196 PRO A N 1
ATOM 1528 C CA . PRO A 1 196 ? -9.606 1.161 -12.105 1.00 91.88 196 PRO A CA 1
ATOM 1529 C C . PRO A 1 196 ? -8.538 1.661 -11.133 1.00 91.88 196 PRO A C 1
ATOM 1531 O O . PRO A 1 196 ? -8.666 1.500 -9.918 1.00 91.88 196 PRO A O 1
ATOM 1534 N N . ILE A 1 197 ? -7.470 2.280 -11.644 1.00 93.12 197 ILE A N 1
ATOM 1535 C CA . ILE A 1 197 ? -6.378 2.799 -10.816 1.00 93.12 197 ILE A CA 1
ATOM 1536 C C . ILE A 1 197 ? -6.832 3.946 -9.900 1.00 93.12 197 ILE A C 1
ATOM 1538 O O . ILE A 1 197 ? -6.332 4.050 -8.782 1.00 93.12 197 ILE A O 1
ATOM 1542 N N . HIS A 1 198 ? -7.834 4.744 -10.296 1.00 93.38 198 HIS A N 1
ATOM 1543 C CA . HIS A 1 198 ? -8.414 5.793 -9.447 1.00 93.38 198 HIS A CA 1
ATOM 1544 C C . HIS A 1 198 ? -9.026 5.195 -8.179 1.00 93.38 198 HIS A C 1
ATOM 1546 O O . HIS A 1 198 ? -8.852 5.726 -7.078 1.00 93.38 198 HIS A O 1
ATOM 1552 N N . TRP A 1 199 ? -9.727 4.067 -8.329 1.00 91.12 199 TRP A N 1
ATOM 1553 C CA . TRP A 1 199 ? -10.281 3.328 -7.200 1.00 91.12 199 TRP A CA 1
ATOM 1554 C C . TRP A 1 199 ? -9.160 2.832 -6.286 1.00 91.12 199 TRP A C 1
ATOM 1556 O O . TRP A 1 199 ? -9.186 3.096 -5.082 1.00 91.12 199 TRP A O 1
ATOM 1566 N N . LEU A 1 200 ? -8.134 2.190 -6.861 1.00 90.88 200 LEU A N 1
ATOM 1567 C CA . LEU A 1 200 ? -7.004 1.673 -6.090 1.00 90.88 200 LEU A CA 1
ATOM 1568 C C . LEU A 1 200 ? -6.263 2.787 -5.343 1.00 90.88 200 LEU A C 1
ATOM 1570 O O . LEU A 1 200 ? -5.910 2.610 -4.182 1.00 90.88 200 LEU A O 1
ATOM 1574 N N . ALA A 1 201 ? -6.050 3.939 -5.970 1.00 93.56 201 ALA A N 1
ATOM 1575 C CA . ALA A 1 201 ? -5.344 5.068 -5.378 1.00 93.56 201 ALA A CA 1
ATOM 1576 C C . ALA A 1 201 ? -6.091 5.670 -4.184 1.00 93.56 201 ALA A C 1
ATOM 1578 O O . ALA A 1 201 ? -5.506 5.853 -3.111 1.00 93.56 201 ALA A O 1
ATOM 1579 N N . LYS A 1 202 ? -7.402 5.915 -4.328 1.00 91.44 202 LYS A N 1
ATOM 1580 C CA . LYS A 1 202 ? -8.271 6.335 -3.212 1.00 91.44 202 LYS A CA 1
ATOM 1581 C C . LYS A 1 202 ? -8.245 5.309 -2.084 1.00 91.44 202 LYS A C 1
ATOM 1583 O O . LYS A 1 202 ? -8.226 5.661 -0.904 1.00 91.44 202 LYS A O 1
ATOM 1588 N N . HIS A 1 203 ? -8.229 4.036 -2.456 1.00 88.50 203 HIS A N 1
ATOM 1589 C CA . HIS A 1 203 ? -8.253 2.942 -1.514 1.00 88.50 203 HIS A CA 1
ATOM 1590 C C . HIS A 1 203 ? -6.946 2.822 -0.711 1.00 88.50 203 HIS A C 1
ATOM 1592 O O . HIS A 1 203 ? -6.963 2.943 0.514 1.00 88.50 203 HIS A O 1
ATOM 1598 N N . VAL A 1 204 ? -5.816 2.654 -1.399 1.00 90.19 204 VAL A N 1
ATOM 1599 C CA . VAL A 1 204 ? -4.478 2.521 -0.803 1.00 90.19 204 VAL A CA 1
ATOM 1600 C C . VAL A 1 204 ? -4.118 3.751 0.025 1.00 90.19 204 VAL A C 1
ATOM 1602 O O . VAL A 1 204 ? -3.619 3.595 1.134 1.00 90.19 204 VAL A O 1
ATOM 1605 N N . SER A 1 205 ? -4.424 4.967 -0.445 1.00 93.12 205 SER A N 1
ATOM 1606 C CA . SER A 1 205 ? -4.193 6.176 0.361 1.00 93.12 205 SER A CA 1
ATOM 1607 C C . SER A 1 205 ? -4.979 6.155 1.671 1.00 93.12 205 SER A C 1
ATOM 1609 O O . SER A 1 205 ? -4.406 6.424 2.722 1.00 93.12 205 SER A O 1
ATOM 1611 N N . SER A 1 206 ? -6.260 5.773 1.639 1.00 89.44 206 SER A N 1
ATOM 1612 C CA . SER A 1 206 ? -7.088 5.677 2.847 1.00 89.44 206 SER A CA 1
ATOM 1613 C C . SER A 1 206 ? -6.547 4.642 3.838 1.00 89.44 206 SER A C 1
ATOM 1615 O O . SER A 1 206 ? -6.508 4.913 5.036 1.00 89.44 206 SER A O 1
ATOM 1617 N N . VAL A 1 207 ? -6.112 3.476 3.344 1.00 88.88 207 VAL A N 1
ATOM 1618 C CA . VAL A 1 207 ? -5.529 2.407 4.169 1.00 88.88 207 VAL A CA 1
ATOM 1619 C C . VAL A 1 207 ? -4.244 2.877 4.837 1.00 88.88 207 VAL A C 1
ATOM 1621 O O . VAL A 1 207 ? -4.149 2.850 6.059 1.00 88.88 207 VAL A O 1
ATOM 1624 N N . LEU A 1 208 ? -3.278 3.355 4.055 1.00 90.75 208 LEU A N 1
ATOM 1625 C CA . LEU A 1 208 ? -1.963 3.708 4.582 1.00 90.75 208 LEU A CA 1
ATOM 1626 C C . LEU A 1 208 ? -2.004 4.963 5.477 1.00 90.75 208 LEU A C 1
ATOM 1628 O O . LEU A 1 208 ? -1.244 5.064 6.436 1.00 90.75 208 LEU A O 1
ATOM 1632 N N . ILE A 1 209 ? -2.919 5.908 5.221 1.00 92.69 209 ILE A N 1
ATOM 1633 C CA . ILE A 1 209 ? -3.167 7.031 6.141 1.00 92.69 209 ILE A CA 1
ATOM 1634 C C . ILE A 1 209 ? -3.758 6.525 7.460 1.00 92.69 209 ILE A C 1
ATOM 1636 O O . ILE A 1 209 ? -3.338 6.979 8.523 1.00 92.69 209 ILE A O 1
ATOM 1640 N N . ALA A 1 210 ? -4.720 5.598 7.414 1.00 89.62 210 ALA A N 1
ATOM 1641 C CA . ALA A 1 210 ? -5.283 5.005 8.625 1.00 89.62 210 ALA A CA 1
ATOM 1642 C C . ALA A 1 210 ? -4.225 4.224 9.422 1.00 89.62 210 ALA A C 1
ATOM 1644 O O . ALA A 1 210 ? -4.211 4.331 10.644 1.00 89.62 210 ALA A O 1
ATOM 1645 N N . GLU A 1 211 ? -3.307 3.511 8.757 1.00 87.81 211 GLU A N 1
ATOM 1646 C CA . GLU A 1 211 ? -2.154 2.873 9.410 1.00 87.81 211 GLU A CA 1
ATOM 1647 C C . GLU A 1 211 ? -1.322 3.878 10.211 1.00 87.81 211 GLU A C 1
ATOM 1649 O O . GLU A 1 211 ? -1.118 3.656 11.400 1.00 87.81 211 GLU A O 1
ATOM 1654 N N . MET A 1 212 ? -0.933 5.017 9.620 1.00 90.50 212 MET A N 1
ATOM 1655 C CA . MET A 1 212 ? -0.188 6.056 10.349 1.00 90.50 212 MET A CA 1
ATOM 1656 C C . MET A 1 212 ? -0.946 6.553 11.588 1.00 90.50 212 MET A C 1
ATOM 1658 O O . MET A 1 212 ? -0.344 6.767 12.638 1.00 90.50 212 MET A O 1
ATOM 1662 N N . TRP A 1 213 ? -2.271 6.714 11.500 1.00 89.12 213 TRP A N 1
ATOM 1663 C CA . TRP A 1 213 ? -3.090 7.069 12.662 1.00 89.12 213 TRP A CA 1
ATOM 1664 C C . TRP A 1 213 ? -3.054 5.987 13.745 1.00 89.12 213 TRP A C 1
ATOM 1666 O O . TRP A 1 213 ? -2.875 6.301 14.921 1.00 89.12 213 TRP A O 1
ATOM 1676 N N . PHE A 1 214 ? -3.206 4.715 13.369 1.00 84.00 214 PHE A N 1
ATOM 1677 C CA . PHE A 1 214 ? -3.124 3.611 14.323 1.00 84.00 214 PHE A CA 1
ATOM 1678 C C . PHE A 1 214 ? -1.737 3.518 14.964 1.00 84.00 214 PHE A C 1
ATOM 1680 O O . PHE A 1 214 ? -1.653 3.311 16.169 1.00 84.00 214 PHE A O 1
ATOM 1687 N N . GLU A 1 215 ? -0.663 3.730 14.202 1.00 82.94 215 GLU A N 1
ATOM 1688 C CA . GLU A 1 215 ? 0.719 3.722 14.692 1.00 82.94 215 GLU A CA 1
ATOM 1689 C C . GLU A 1 215 ? 0.940 4.768 15.797 1.00 82.94 215 GLU A C 1
ATOM 1691 O O . GLU A 1 215 ? 1.396 4.424 16.891 1.00 82.94 215 GLU A O 1
ATOM 1696 N N . ILE A 1 216 ? 0.576 6.035 15.558 1.00 83.44 216 ILE A N 1
ATOM 1697 C CA . ILE A 1 216 ? 0.849 7.121 16.519 1.00 83.44 216 ILE A CA 1
ATOM 1698 C C . ILE A 1 216 ? 0.023 6.999 17.800 1.00 83.44 216 ILE A C 1
ATOM 1700 O O . ILE A 1 216 ? 0.485 7.386 18.872 1.00 83.44 216 ILE A O 1
ATOM 1704 N N . HIS A 1 217 ? -1.177 6.429 17.700 1.00 76.31 217 HIS A N 1
ATOM 1705 C CA . HIS A 1 217 ? -2.066 6.248 18.838 1.00 76.31 217 HIS A CA 1
ATOM 1706 C C . HIS A 1 217 ? -1.778 4.945 19.592 1.00 76.31 217 HIS A C 1
ATOM 1708 O O . HIS A 1 217 ? -1.841 4.938 20.818 1.00 76.31 217 HIS A O 1
ATOM 1714 N N . SER A 1 218 ? -1.356 3.880 18.901 1.00 66.44 218 SER A N 1
ATOM 1715 C CA . SER A 1 218 ? -0.918 2.629 19.532 1.00 66.44 218 SER A CA 1
ATOM 1716 C C . SER A 1 218 ? 0.413 2.778 20.272 1.00 66.44 218 SER A C 1
ATOM 1718 O O . SER A 1 218 ? 0.585 2.153 21.313 1.00 66.44 218 SER A O 1
ATOM 1720 N N . ALA A 1 219 ? 1.360 3.575 19.766 1.00 56.81 219 ALA A N 1
ATOM 1721 C CA . ALA A 1 219 ? 2.652 3.793 20.427 1.00 56.81 219 ALA A CA 1
ATOM 1722 C C . ALA A 1 219 ? 2.541 4.688 21.677 1.00 56.81 219 ALA A C 1
ATOM 1724 O O . ALA A 1 219 ? 3.334 4.560 22.607 1.00 56.81 219 ALA A O 1
ATOM 1725 N N . ALA A 1 220 ? 1.548 5.580 21.715 1.00 48.06 220 ALA A N 1
ATOM 1726 C CA . ALA A 1 220 ? 1.314 6.483 22.839 1.00 48.06 220 ALA A CA 1
ATOM 1727 C C . ALA A 1 220 ? 0.699 5.790 24.071 1.00 48.06 220 ALA A C 1
ATOM 1729 O O . ALA A 1 220 ? 0.707 6.365 25.160 1.00 48.06 220 ALA A O 1
ATOM 1730 N N . CYS A 1 221 ? 0.161 4.572 23.939 1.00 47.25 221 CYS A N 1
ATOM 1731 C CA . CYS A 1 221 ? -0.534 3.893 25.028 1.00 47.25 221 CYS A CA 1
ATOM 1732 C C . CYS A 1 221 ? -0.175 2.396 25.081 1.00 47.25 221 CYS A C 1
ATOM 1734 O O . CYS A 1 221 ? -0.576 1.588 24.251 1.00 47.25 221 CYS A O 1
ATOM 1736 N N . SER A 1 222 ? 0.558 2.011 26.125 1.00 44.59 222 SER A N 1
ATOM 1737 C CA . SER A 1 222 ? 0.918 0.616 26.432 1.00 44.59 222 SER A CA 1
ATOM 1738 C C . SER A 1 222 ? -0.236 -0.185 27.077 1.00 44.59 222 SER A C 1
ATOM 1740 O O . SER A 1 222 ? -0.103 -1.370 27.372 1.00 44.59 222 SER A O 1
ATOM 1742 N N . SER A 1 223 ? -1.408 0.421 27.288 1.00 42.41 223 SER A N 1
ATOM 1743 C CA . SER A 1 223 ? -2.577 -0.249 27.862 1.00 42.41 223 SER A CA 1
ATOM 1744 C C . SER A 1 223 ? -3.851 0.084 27.081 1.00 42.41 223 SER A C 1
ATOM 1746 O O . SER A 1 223 ? -4.251 1.234 26.953 1.00 42.41 223 SER A O 1
ATOM 1748 N N . THR A 1 224 ? -4.469 -0.969 26.540 1.00 48.22 224 THR A N 1
ATOM 1749 C CA . THR A 1 224 ? -5.852 -1.053 26.043 1.00 48.22 224 THR A CA 1
ATOM 1750 C C . THR A 1 224 ? -6.289 0.041 25.053 1.00 48.22 224 THR A C 1
ATOM 1752 O O . THR A 1 224 ? -6.701 1.135 25.431 1.00 48.22 224 THR A O 1
ATOM 1755 N N . LEU A 1 225 ? -6.304 -0.324 23.763 1.00 51.31 225 LEU A N 1
ATOM 1756 C CA . LEU A 1 225 ? -6.615 0.478 22.557 1.00 51.31 225 LEU A CA 1
ATOM 1757 C C . LEU A 1 225 ? -7.887 1.361 22.603 1.00 51.31 225 LEU A C 1
ATOM 1759 O O . LEU A 1 225 ? -8.084 2.216 21.746 1.00 51.31 225 LEU A O 1
ATOM 1763 N N . GLY A 1 226 ? -8.740 1.203 23.616 1.00 46.62 226 GLY A N 1
ATOM 1764 C CA . GLY A 1 226 ? -9.995 1.937 23.779 1.00 46.62 226 GLY A CA 1
ATOM 1765 C C . GLY A 1 226 ? -9.865 3.393 24.248 1.00 46.62 226 GLY A C 1
ATOM 1766 O O . GLY A 1 226 ? -10.834 4.138 24.116 1.00 46.62 226 GLY A O 1
ATOM 1767 N N . ALA A 1 227 ? -8.713 3.848 24.749 1.00 49.88 227 ALA A N 1
ATOM 1768 C CA . ALA A 1 227 ? -8.549 5.229 25.238 1.00 49.88 227 ALA A CA 1
ATOM 1769 C C . ALA A 1 227 ? -7.952 6.215 24.202 1.00 49.88 227 ALA A C 1
ATOM 1771 O O . ALA A 1 227 ? -7.802 7.395 24.495 1.00 49.88 227 ALA A O 1
ATOM 1772 N N . MET A 1 228 ? -7.609 5.756 22.992 1.00 53.72 228 MET A N 1
ATOM 1773 C CA . MET A 1 228 ? -6.395 6.237 22.314 1.00 53.72 228 MET A CA 1
ATOM 1774 C C . MET A 1 228 ? -6.505 7.350 21.257 1.00 53.72 228 MET A C 1
ATOM 1776 O O . MET A 1 228 ? -5.473 7.689 20.703 1.00 53.72 228 MET A O 1
ATOM 1780 N N . ILE A 1 229 ? -7.650 7.979 20.972 1.00 59.03 229 ILE A N 1
ATOM 1781 C CA . ILE A 1 229 ? -7.689 9.143 20.051 1.00 59.03 229 ILE A CA 1
ATOM 1782 C C . ILE A 1 229 ? -8.252 10.353 20.790 1.00 59.03 229 ILE A C 1
ATOM 1784 O O . ILE A 1 229 ? -9.423 10.351 21.168 1.00 59.03 229 ILE A O 1
ATOM 1788 N N . SER A 1 230 ? -7.421 11.383 20.973 1.00 59.47 230 SER A N 1
ATOM 1789 C CA . SER A 1 230 ? -7.715 12.549 21.820 1.00 59.47 230 SER A CA 1
ATOM 1790 C C . SER A 1 230 ? -8.910 13.372 21.328 1.00 59.47 230 SER A C 1
ATOM 1792 O O . SER A 1 230 ? -9.621 13.979 22.124 1.00 59.47 230 SER A O 1
ATOM 1794 N N . SER A 1 231 ? -9.165 13.377 20.015 1.00 69.50 231 SER A N 1
ATOM 1795 C CA . SER A 1 231 ? -10.313 14.059 19.413 1.00 69.50 231 SER A CA 1
ATOM 1796 C C . SER A 1 231 ? -11.425 13.078 19.052 1.00 69.50 231 SER A C 1
ATOM 1798 O O . SER A 1 231 ? -11.266 12.228 18.170 1.00 69.50 231 SER A O 1
ATOM 1800 N N . GLN A 1 232 ? -12.604 13.272 19.647 1.00 74.62 232 GLN A N 1
ATOM 1801 C CA . GLN A 1 232 ? -13.811 12.506 19.322 1.00 74.62 232 GLN A CA 1
ATOM 1802 C C . GLN A 1 232 ? -14.151 12.555 17.819 1.00 74.62 232 GLN A C 1
ATOM 1804 O O . GLN A 1 232 ? -14.622 11.570 17.248 1.00 74.62 232 GLN A O 1
ATOM 1809 N N . GLY A 1 233 ? -13.864 13.679 17.150 1.00 78.06 233 GLY A N 1
ATOM 1810 C CA . GLY A 1 233 ? -14.076 13.836 15.710 1.00 78.06 233 GLY A CA 1
ATOM 1811 C C . GLY A 1 233 ? -13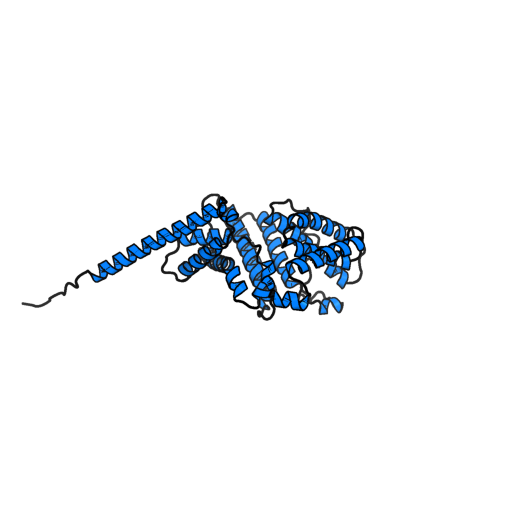.115 12.994 14.866 1.00 78.06 233 GLY A C 1
ATOM 1812 O O . GLY A 1 233 ? -13.533 12.366 13.891 1.00 78.06 233 GLY A O 1
ATOM 1813 N N . THR A 1 234 ? -11.837 12.937 15.246 1.00 76.81 234 THR A N 1
ATOM 1814 C CA . THR A 1 234 ? -10.835 12.082 14.589 1.00 76.81 234 THR A CA 1
ATOM 1815 C C . THR A 1 234 ? -11.167 10.607 14.797 1.00 76.81 234 THR A C 1
ATOM 1817 O O . THR A 1 234 ? -11.146 9.832 13.842 1.00 76.81 234 THR A O 1
ATOM 1820 N N . ARG A 1 235 ? -11.586 10.237 16.013 1.00 80.44 235 ARG A N 1
ATOM 1821 C CA . ARG A 1 235 ? -12.013 8.879 16.370 1.00 80.44 235 ARG A CA 1
ATOM 1822 C C . ARG A 1 235 ? -13.188 8.394 15.525 1.00 80.44 235 ARG A C 1
ATOM 1824 O O . ARG A 1 235 ? -13.127 7.309 14.955 1.00 80.44 235 ARG A O 1
ATOM 1831 N N . ALA A 1 236 ? -14.218 9.224 15.352 1.00 83.69 236 ALA A N 1
ATOM 1832 C CA . ALA A 1 236 ? -15.369 8.897 14.510 1.00 83.69 236 ALA A CA 1
ATOM 1833 C C . ALA A 1 236 ? -14.995 8.718 13.021 1.00 83.69 236 ALA A C 1
ATOM 1835 O O . ALA A 1 236 ? -15.467 7.784 12.360 1.00 83.69 236 ALA A O 1
ATOM 1836 N N . LYS A 1 237 ? -14.114 9.580 12.491 1.00 84.00 237 LYS A N 1
ATOM 1837 C CA . LYS A 1 237 ? -13.600 9.465 11.113 1.00 84.00 237 LYS A CA 1
ATOM 1838 C C . LYS A 1 237 ? -12.772 8.196 10.925 1.00 84.00 237 LYS A C 1
ATOM 1840 O O . LYS A 1 237 ? -12.953 7.498 9.925 1.00 84.00 237 LYS A O 1
ATOM 1845 N N . LEU A 1 238 ? -11.902 7.874 11.883 1.00 85.31 238 LEU A N 1
ATOM 1846 C CA . LEU A 1 238 ? -11.102 6.652 11.855 1.00 85.31 238 LEU A CA 1
ATOM 1847 C C . LEU A 1 238 ? -11.965 5.406 11.976 1.00 85.31 238 LEU A C 1
ATOM 1849 O O . LEU A 1 238 ? -11.718 4.460 11.243 1.00 85.31 238 LEU A O 1
ATOM 1853 N N . PHE A 1 239 ? -13.026 5.419 12.784 1.00 87.69 239 PHE A N 1
ATOM 1854 C CA . PHE A 1 239 ? -13.962 4.295 12.859 1.00 87.69 239 PHE A CA 1
ATOM 1855 C C . PHE A 1 239 ? -14.639 4.035 11.516 1.00 87.69 239 PHE A C 1
ATOM 1857 O O . PHE A 1 239 ? -14.592 2.921 11.003 1.00 87.69 239 PHE A O 1
ATOM 1864 N N . THR A 1 240 ? -15.175 5.080 10.885 1.00 88.81 240 THR A N 1
ATOM 1865 C CA . THR A 1 240 ? -15.793 4.972 9.553 1.00 88.81 240 THR A CA 1
ATOM 1866 C C . THR A 1 240 ? -14.792 4.471 8.505 1.00 88.81 240 THR A C 1
ATOM 1868 O O . THR A 1 240 ? -15.113 3.623 7.670 1.00 88.81 240 THR A O 1
ATOM 1871 N N . THR A 1 241 ? -13.553 4.963 8.569 1.00 87.31 241 THR A N 1
ATOM 1872 C CA . THR A 1 241 ? -12.467 4.548 7.673 1.00 87.31 241 THR A CA 1
ATOM 1873 C C . THR A 1 241 ? -12.076 3.090 7.913 1.00 87.31 241 THR A C 1
ATOM 1875 O O . THR A 1 241 ? -11.973 2.328 6.957 1.00 87.31 241 THR A O 1
ATOM 1878 N N . ALA A 1 242 ? -11.933 2.669 9.169 1.00 89.06 242 ALA A N 1
ATOM 1879 C CA . ALA A 1 242 ? -11.604 1.302 9.550 1.00 89.06 242 ALA A CA 1
ATOM 1880 C C . ALA A 1 242 ? -12.684 0.319 9.089 1.00 89.06 242 ALA A C 1
ATOM 1882 O O . ALA A 1 242 ? -12.357 -0.674 8.451 1.00 89.06 242 ALA A O 1
ATOM 1883 N N . VAL A 1 243 ? -13.966 0.631 9.306 1.00 89.94 243 VAL A N 1
ATOM 1884 C CA . VAL A 1 243 ? -15.088 -0.178 8.800 1.00 89.94 243 VAL A CA 1
ATOM 1885 C C . VAL A 1 243 ? -15.021 -0.309 7.277 1.00 89.94 243 VAL A C 1
ATOM 1887 O O . VAL A 1 243 ? -15.125 -1.413 6.750 1.00 89.94 243 VAL A O 1
ATOM 1890 N N . SER A 1 244 ? -14.766 0.791 6.561 1.00 87.62 244 SER A N 1
ATOM 1891 C CA . SER A 1 244 ? -14.567 0.777 5.105 1.00 87.62 244 SER A CA 1
ATOM 1892 C C . SER A 1 244 ? -13.398 -0.132 4.695 1.00 87.62 244 SER A C 1
ATOM 1894 O O . SER A 1 244 ? -13.536 -0.934 3.770 1.00 87.62 244 SER A O 1
ATOM 1896 N N . ILE A 1 245 ? -12.256 -0.061 5.387 1.00 86.62 245 ILE A N 1
ATOM 1897 C CA . ILE A 1 245 ? -11.093 -0.932 5.145 1.00 86.62 245 ILE A CA 1
ATOM 1898 C C . ILE A 1 245 ? -11.457 -2.403 5.390 1.00 86.62 245 ILE A C 1
ATOM 1900 O O . ILE A 1 245 ? -11.171 -3.259 4.562 1.00 86.62 245 ILE A O 1
ATOM 1904 N N . ILE A 1 246 ? -12.153 -2.723 6.474 1.00 87.69 246 ILE A N 1
ATOM 1905 C CA . ILE A 1 246 ? -12.532 -4.110 6.775 1.00 87.69 246 ILE A CA 1
ATOM 1906 C C . ILE A 1 246 ? -13.477 -4.683 5.702 1.00 87.69 246 ILE A C 1
ATOM 1908 O O . ILE A 1 246 ? -13.412 -5.855 5.327 1.00 87.69 246 ILE A O 1
ATOM 1912 N N . ASP A 1 247 ? -14.313 -3.822 5.130 1.00 86.12 247 ASP A N 1
ATOM 1913 C CA . ASP A 1 247 ? -15.290 -4.166 4.101 1.00 86.12 247 ASP A CA 1
ATOM 1914 C C . ASP A 1 247 ? -14.694 -4.326 2.682 1.00 86.12 247 ASP A C 1
ATOM 1916 O O . ASP A 1 247 ? -15.415 -4.609 1.723 1.00 86.12 247 ASP A O 1
ATOM 1920 N N . ILE A 1 248 ? -13.373 -4.158 2.502 1.00 79.50 248 ILE A N 1
ATOM 1921 C CA . ILE A 1 248 ? -12.707 -4.249 1.185 1.00 79.50 248 ILE A CA 1
ATOM 1922 C C . ILE A 1 248 ? -13.044 -5.532 0.430 1.00 79.50 248 ILE A C 1
ATOM 1924 O O . ILE A 1 248 ? -13.421 -5.410 -0.733 1.00 79.50 248 ILE A O 1
ATOM 1928 N N . PRO A 1 249 ? -12.938 -6.750 1.001 1.00 79.25 249 PRO A N 1
ATOM 1929 C CA . PRO A 1 249 ? -13.108 -7.947 0.183 1.00 79.25 249 PRO A CA 1
ATOM 1930 C C . PRO A 1 249 ? -14.528 -8.059 -0.390 1.00 79.25 249 PRO A C 1
ATOM 1932 O O . PRO A 1 249 ? -14.703 -8.587 -1.485 1.00 79.25 249 PRO A O 1
ATOM 1935 N N . ARG A 1 250 ? -15.531 -7.499 0.305 1.00 81.06 250 ARG A N 1
ATOM 1936 C CA . ARG A 1 250 ? -16.900 -7.374 -0.208 1.00 81.06 250 ARG A CA 1
ATOM 1937 C C . ARG A 1 250 ? -16.959 -6.356 -1.351 1.00 81.06 250 ARG A C 1
ATOM 1939 O O . ARG A 1 250 ? -17.443 -6.679 -2.429 1.00 81.06 250 ARG A O 1
ATOM 1946 N N . ARG A 1 251 ? -16.389 -5.160 -1.167 1.00 78.69 251 ARG A N 1
ATOM 1947 C CA . ARG A 1 251 ? -16.342 -4.124 -2.219 1.00 78.69 251 ARG A CA 1
ATOM 1948 C C . ARG A 1 251 ? -15.582 -4.571 -3.465 1.00 78.69 251 ARG A C 1
ATOM 1950 O O . ARG A 1 251 ? -16.021 -4.278 -4.564 1.00 78.69 251 ARG A O 1
ATOM 1957 N N . VAL A 1 252 ? -14.496 -5.326 -3.312 1.00 81.62 252 VAL A N 1
ATOM 1958 C CA . VAL A 1 252 ? -13.752 -5.933 -4.429 1.00 81.62 252 VAL A CA 1
ATOM 1959 C C . VAL A 1 252 ? -14.617 -6.918 -5.215 1.00 81.62 252 VAL A C 1
ATOM 1961 O O . VAL A 1 252 ? -14.428 -7.068 -6.419 1.00 81.62 252 VAL A O 1
ATOM 1964 N N . HIS A 1 253 ? -15.570 -7.583 -4.561 1.00 77.38 253 HIS A N 1
ATOM 1965 C CA . HIS A 1 253 ? -16.511 -8.481 -5.224 1.00 77.38 253 HIS A CA 1
ATOM 1966 C C . HIS A 1 253 ? -17.647 -7.737 -5.945 1.00 77.38 253 HIS A C 1
ATOM 1968 O O . HIS A 1 253 ? -18.100 -8.184 -6.997 1.00 77.38 253 HIS A O 1
ATOM 1974 N N . GLU A 1 254 ? -18.096 -6.604 -5.411 1.00 82.06 254 GLU A N 1
ATOM 1975 C CA . GLU A 1 254 ? -19.256 -5.867 -5.930 1.00 82.06 254 GLU A CA 1
ATOM 1976 C C . GLU A 1 254 ? -18.892 -4.787 -6.958 1.00 82.06 254 GLU A C 1
ATOM 1978 O O . GLU A 1 254 ? -19.611 -4.598 -7.936 1.00 82.06 254 GLU A O 1
ATOM 1983 N N . ASP A 1 255 ? -17.766 -4.099 -6.775 1.00 83.81 255 ASP A N 1
ATOM 1984 C CA . ASP A 1 255 ? -17.350 -2.965 -7.597 1.00 83.81 255 ASP A CA 1
ATOM 1985 C C . ASP A 1 255 ? -16.478 -3.429 -8.775 1.00 83.81 255 ASP A C 1
ATOM 1987 O O . ASP A 1 255 ? -15.402 -4.008 -8.604 1.00 83.81 255 ASP A O 1
ATOM 1991 N N . SER A 1 256 ? -16.944 -3.158 -9.996 1.00 83.81 256 SER A N 1
ATOM 1992 C CA . SER A 1 256 ? -16.238 -3.504 -11.236 1.00 83.81 256 SER A CA 1
ATOM 1993 C C . SER A 1 256 ? -14.815 -2.934 -11.316 1.00 83.81 256 SER A C 1
ATOM 1995 O O . SER A 1 256 ? -13.910 -3.637 -11.768 1.00 83.81 256 SER A O 1
ATOM 1997 N N . GLN A 1 257 ? -14.588 -1.719 -10.806 1.00 86.44 257 GLN A N 1
ATOM 1998 C CA . GLN A 1 257 ? -13.275 -1.067 -10.799 1.00 86.44 257 GLN A CA 1
ATOM 1999 C C . GLN A 1 257 ? -12.336 -1.742 -9.789 1.00 86.44 257 GLN A C 1
ATOM 2001 O O . GLN A 1 257 ? -11.140 -1.906 -10.034 1.00 86.44 257 GLN A O 1
ATOM 2006 N N . ALA A 1 258 ? -12.883 -2.210 -8.666 1.00 84.31 258 ALA A N 1
ATOM 2007 C CA . ALA A 1 258 ? -12.135 -2.914 -7.632 1.00 84.31 258 ALA A CA 1
ATOM 2008 C C . ALA A 1 258 ? -11.742 -4.346 -8.045 1.00 84.31 258 ALA A C 1
ATOM 2010 O O . ALA A 1 258 ? -10.664 -4.822 -7.675 1.00 84.31 258 ALA A O 1
ATOM 2011 N N . LYS A 1 259 ? -12.573 -5.031 -8.850 1.00 84.44 259 LYS A N 1
ATOM 2012 C CA . LYS A 1 259 ? -12.307 -6.400 -9.345 1.00 84.44 259 LYS A CA 1
ATOM 2013 C C . LYS A 1 259 ? -10.962 -6.526 -10.063 1.00 84.44 259 LYS A C 1
ATOM 2015 O O . LYS A 1 259 ? -10.293 -7.557 -9.914 1.00 84.44 259 LYS A O 1
ATOM 2020 N N . ALA A 1 260 ? -10.545 -5.484 -10.789 1.00 85.56 260 ALA A N 1
ATOM 2021 C CA . ALA A 1 260 ? -9.255 -5.417 -11.482 1.00 85.56 260 ALA A CA 1
ATOM 2022 C C . ALA A 1 260 ? -8.054 -5.591 -10.532 1.00 85.56 260 ALA A C 1
ATOM 2024 O O . ALA A 1 260 ? -7.027 -6.146 -10.920 1.00 85.56 260 ALA A O 1
ATOM 2025 N N . TRP A 1 261 ? -8.213 -5.201 -9.266 1.00 86.00 261 TRP A N 1
ATOM 2026 C CA . TRP A 1 261 ? -7.165 -5.214 -8.241 1.00 86.00 261 TRP A CA 1
ATOM 2027 C C . TRP A 1 261 ? -7.332 -6.329 -7.211 1.00 86.00 261 TRP A C 1
ATOM 2029 O O . TRP A 1 261 ? -6.617 -6.376 -6.212 1.00 86.00 261 TRP A O 1
ATOM 2039 N N . SER A 1 262 ? -8.248 -7.267 -7.454 1.00 81.56 262 SER A N 1
ATOM 2040 C CA . SER A 1 262 ? -8.494 -8.404 -6.560 1.00 81.56 262 SER A CA 1
ATOM 2041 C C . SER A 1 262 ? -7.247 -9.250 -6.280 1.00 81.56 262 SER A C 1
ATOM 2043 O O . SER A 1 262 ? -7.153 -9.854 -5.219 1.00 81.56 262 SER A O 1
ATOM 2045 N N . TRP A 1 263 ? -6.280 -9.307 -7.199 1.00 80.81 263 TRP A N 1
ATOM 2046 C CA . TRP A 1 263 ? -5.008 -10.006 -6.993 1.00 80.81 263 TRP A CA 1
ATOM 2047 C C . TRP A 1 263 ? -4.085 -9.276 -6.006 1.00 80.81 263 TRP A C 1
ATOM 2049 O O . TRP A 1 263 ? -3.410 -9.931 -5.222 1.00 80.81 263 TRP A O 1
ATOM 2059 N N . LEU A 1 264 ? -4.108 -7.943 -6.006 1.00 80.38 264 LEU A N 1
ATOM 2060 C CA . LEU A 1 264 ? -3.261 -7.085 -5.180 1.00 80.38 264 LEU A CA 1
ATOM 2061 C C . LEU A 1 264 ? -3.742 -7.036 -3.720 1.00 80.38 264 LEU A C 1
ATOM 2063 O O . LEU A 1 264 ? -2.947 -7.024 -2.788 1.00 80.38 264 LEU A O 1
ATOM 2067 N N . LEU A 1 265 ? -5.061 -7.023 -3.515 1.00 75.19 265 LEU A N 1
ATOM 2068 C CA . LEU A 1 265 ? -5.680 -6.761 -2.207 1.00 75.19 265 LEU A CA 1
ATOM 2069 C C . LEU A 1 265 ? -5.925 -8.021 -1.361 1.00 75.19 265 LEU A C 1
ATOM 2071 O O . LEU A 1 265 ? -6.399 -7.917 -0.232 1.00 75.19 265 LEU A O 1
ATOM 2075 N N . LYS A 1 266 ? -5.600 -9.213 -1.878 1.00 65.88 266 LYS A N 1
ATOM 2076 C CA . LYS A 1 266 ? -5.776 -10.496 -1.170 1.00 65.88 266 LYS A CA 1
ATOM 2077 C C . LYS A 1 266 ? -4.864 -10.666 0.049 1.00 65.88 266 LYS A C 1
ATOM 2079 O O . LYS A 1 266 ? -5.232 -11.395 0.961 1.00 65.88 266 LYS A O 1
ATOM 2084 N N . GLY A 1 267 ? -3.698 -10.019 0.059 1.00 56.16 267 GLY A N 1
ATOM 2085 C CA . GLY A 1 267 ? -2.668 -10.205 1.089 1.00 56.16 267 GLY A CA 1
ATOM 2086 C C . GLY A 1 267 ? -2.761 -9.271 2.298 1.00 56.16 267 GLY A C 1
ATOM 2087 O O . GLY A 1 267 ? -1.946 -9.387 3.209 1.00 56.16 267 GLY A O 1
ATOM 2088 N N . TYR A 1 268 ? -3.710 -8.330 2.332 1.00 65.50 268 TYR A N 1
ATOM 2089 C CA . TYR A 1 268 ? -3.746 -7.323 3.393 1.00 65.50 268 TYR A CA 1
ATOM 2090 C C . TYR A 1 268 ? -4.419 -7.864 4.666 1.00 65.50 268 TYR A C 1
ATOM 2092 O O . TYR A 1 268 ? -5.647 -7.950 4.749 1.00 65.50 268 TYR A O 1
ATOM 2100 N N . LEU A 1 269 ? -3.617 -8.230 5.675 1.00 60.47 269 LEU A N 1
ATOM 2101 C CA . LEU A 1 269 ? -4.114 -8.641 6.990 1.00 60.47 269 LEU A CA 1
ATOM 2102 C C . LEU A 1 269 ? -4.574 -7.408 7.789 1.00 60.47 269 LEU A C 1
ATOM 2104 O O . LEU A 1 269 ? -3.779 -6.691 8.387 1.00 60.47 269 LEU A O 1
ATOM 2108 N N . GLN A 1 270 ? -5.885 -7.184 7.841 1.00 73.75 270 GLN A N 1
ATOM 2109 C CA . GLN A 1 270 ? -6.525 -5.995 8.429 1.00 73.75 270 GLN A CA 1
ATOM 2110 C C . GLN A 1 270 ? -6.585 -6.004 9.971 1.00 73.75 270 GLN A C 1
ATOM 2112 O O . GLN A 1 270 ? -7.574 -5.552 10.549 1.00 73.75 270 GLN A O 1
ATOM 2117 N N . PHE A 1 271 ? -5.569 -6.536 10.661 1.00 81.38 271 PHE A N 1
ATOM 2118 C CA . PHE A 1 271 ? -5.602 -6.696 12.123 1.00 81.38 271 PHE A CA 1
ATOM 2119 C C . PHE A 1 271 ? -5.871 -5.374 12.852 1.00 81.38 271 PHE A C 1
ATOM 2121 O O . PHE A 1 271 ? -6.775 -5.323 13.679 1.00 81.38 271 PHE A O 1
ATOM 2128 N N . GLN A 1 272 ? -5.126 -4.312 12.529 1.00 82.94 272 GLN A N 1
ATOM 2129 C CA . GLN A 1 272 ? -5.247 -3.014 13.208 1.00 82.94 272 GLN A CA 1
ATOM 2130 C C . GLN A 1 272 ? -6.640 -2.378 13.019 1.00 82.94 272 GLN A C 1
ATOM 2132 O O . GLN A 1 272 ? -7.286 -2.083 14.026 1.00 82.94 272 GLN A O 1
ATOM 2137 N N . PRO A 1 273 ? -7.180 -2.254 11.784 1.00 86.81 273 PRO A N 1
ATOM 2138 C CA . PRO A 1 273 ? -8.565 -1.830 11.581 1.00 86.81 273 PRO A CA 1
ATOM 2139 C C . PRO A 1 273 ? -9.588 -2.676 12.350 1.00 86.81 273 PRO A C 1
ATOM 2141 O O . PRO A 1 273 ? -10.469 -2.114 13.001 1.00 86.81 273 PRO A O 1
ATOM 2144 N N . LEU A 1 274 ? -9.474 -4.011 12.302 1.00 87.81 274 LEU A N 1
ATOM 2145 C CA . LEU A 1 274 ? -10.386 -4.923 13.004 1.00 87.81 274 LEU A CA 1
ATOM 2146 C C . LEU A 1 274 ? -10.333 -4.731 14.517 1.00 87.81 274 LEU A C 1
ATOM 2148 O O . LEU A 1 274 ? -11.377 -4.683 15.163 1.00 87.81 274 LEU A O 1
ATOM 2152 N N . LEU A 1 275 ? -9.130 -4.601 15.073 1.00 86.25 275 LEU A N 1
ATOM 2153 C CA . LEU A 1 275 ? -8.916 -4.395 16.499 1.00 86.25 275 LEU A CA 1
ATOM 2154 C C . LEU A 1 275 ? -9.529 -3.076 16.953 1.00 86.25 275 LEU A C 1
ATOM 2156 O O . LEU A 1 275 ? -10.234 -3.042 17.960 1.00 86.25 275 LEU A O 1
ATOM 2160 N N . PHE A 1 276 ? -9.303 -2.014 16.181 1.00 86.25 276 PHE A N 1
ATOM 2161 C CA . PHE A 1 276 ? -9.878 -0.707 16.450 1.00 86.25 276 PHE A CA 1
ATOM 2162 C C . PHE A 1 276 ? -11.408 -0.752 16.429 1.00 86.25 276 PHE A C 1
ATOM 2164 O O . PHE A 1 276 ? -12.044 -0.329 17.390 1.00 86.25 276 PHE A O 1
ATOM 2171 N N . VAL A 1 277 ? -12.012 -1.326 15.383 1.00 88.69 277 VAL A N 1
ATOM 2172 C CA . VAL A 1 277 ? -13.475 -1.450 15.296 1.00 88.69 277 VAL A CA 1
ATOM 2173 C C . VAL A 1 277 ? -14.030 -2.292 16.441 1.00 88.69 277 VAL A C 1
ATOM 2175 O O . VAL A 1 277 ? -14.976 -1.860 17.091 1.00 88.69 277 VAL A O 1
ATOM 2178 N N . ALA A 1 278 ? -13.430 -3.444 16.747 1.00 87.62 278 ALA A N 1
ATOM 2179 C CA . ALA A 1 278 ? -13.877 -4.293 17.850 1.00 87.62 278 ALA A CA 1
ATOM 2180 C C . ALA A 1 278 ? -13.803 -3.568 19.208 1.00 87.62 278 ALA A C 1
ATOM 2182 O O . ALA A 1 278 ? -14.721 -3.689 20.016 1.00 87.62 278 ALA A O 1
ATOM 2183 N N . ALA A 1 279 ? -12.754 -2.773 19.443 1.00 85.06 279 ALA A N 1
ATOM 2184 C CA . ALA A 1 279 ? -12.614 -1.968 20.654 1.00 85.06 279 ALA A CA 1
ATOM 2185 C C . ALA A 1 279 ? -13.641 -0.822 20.725 1.00 85.06 279 ALA A C 1
ATOM 2187 O O . ALA A 1 279 ? -14.247 -0.613 21.775 1.00 85.06 279 ALA A O 1
ATOM 2188 N N . GLU A 1 280 ? -13.885 -0.109 19.620 1.00 84.38 280 GLU A N 1
ATOM 2189 C CA . GLU A 1 280 ? -14.911 0.943 19.547 1.00 84.38 280 GLU A CA 1
ATOM 2190 C C . GLU A 1 280 ? -16.317 0.394 19.807 1.00 84.38 280 GLU A C 1
ATOM 2192 O O . GLU A 1 280 ? -17.121 1.018 20.499 1.00 84.38 280 GLU A O 1
ATOM 2197 N N . LEU A 1 281 ? -16.629 -0.792 19.286 1.00 85.94 281 LEU A N 1
ATOM 2198 C CA . LEU A 1 281 ? -17.942 -1.414 19.462 1.00 85.94 281 LEU A CA 1
ATOM 2199 C C . LEU A 1 281 ? -18.254 -1.772 20.923 1.00 85.94 281 LEU A C 1
ATOM 2201 O O . LEU A 1 281 ? -19.423 -1.957 21.257 1.00 85.94 281 LEU A O 1
ATOM 2205 N N . LEU A 1 282 ? -17.248 -1.824 21.805 1.00 82.19 282 LEU A N 1
ATOM 2206 C CA . LEU A 1 282 ? -17.466 -1.984 23.243 1.00 82.19 282 LEU A CA 1
ATOM 2207 C C . LEU A 1 282 ? -17.990 -0.708 23.912 1.00 82.19 282 LEU A C 1
ATOM 2209 O O . LEU A 1 282 ? -18.631 -0.813 24.953 1.00 82.19 282 LEU A O 1
ATOM 2213 N N . SER A 1 283 ? -17.715 0.483 23.375 1.00 77.75 283 SER A N 1
ATOM 2214 C CA . SER A 1 283 ? -18.088 1.762 24.001 1.00 77.75 283 SER A CA 1
ATOM 2215 C C . SER A 1 283 ? -19.247 2.482 23.306 1.00 77.75 283 SER A C 1
ATOM 2217 O O . SER A 1 283 ? -19.871 3.358 23.910 1.00 77.75 283 SER A O 1
ATOM 2219 N N . ARG A 1 284 ? -19.562 2.130 22.055 1.00 76.38 284 ARG A N 1
ATOM 2220 C CA . ARG A 1 284 ? -20.627 2.766 21.265 1.00 76.38 284 ARG A CA 1
ATOM 2221 C C . ARG A 1 284 ? -22.024 2.258 21.637 1.00 76.38 284 ARG A C 1
ATOM 2223 O O . ARG A 1 284 ? -22.210 1.100 22.001 1.00 76.38 284 ARG A O 1
ATOM 2230 N N . LYS A 1 285 ? -23.022 3.141 21.516 1.00 71.62 285 LYS A N 1
ATOM 2231 C CA . LYS A 1 285 ? -24.441 2.805 21.714 1.00 71.62 285 LYS A CA 1
ATOM 2232 C C . LYS A 1 285 ? -25.003 2.078 20.491 1.00 71.62 285 LYS A C 1
ATOM 2234 O O . LYS A 1 285 ? -24.694 2.438 19.360 1.00 71.62 285 LYS A O 1
ATOM 2239 N N . MET A 1 286 ? -25.864 1.096 20.742 1.00 62.50 286 MET A N 1
ATOM 2240 C CA . MET A 1 286 ? -26.377 0.167 19.725 1.00 62.50 286 MET A CA 1
ATOM 2241 C C . MET A 1 286 ? -27.552 0.680 18.892 1.00 62.50 286 MET A C 1
ATOM 2243 O O . MET A 1 286 ? -27.925 0.047 17.913 1.00 62.50 286 MET A O 1
ATOM 2247 N N . GLU A 1 287 ? -28.106 1.840 19.232 1.00 67.56 287 GLU A N 1
ATOM 2248 C CA . GLU A 1 287 ? -29.138 2.516 18.429 1.00 67.56 287 GLU A CA 1
ATOM 2249 C C . GLU A 1 287 ? -28.562 3.113 17.130 1.00 67.56 287 GLU A C 1
ATOM 2251 O O . GLU A 1 287 ? -29.295 3.457 16.205 1.00 67.56 287 GLU A O 1
ATOM 2256 N N . ASP A 1 288 ? -27.234 3.229 17.045 1.00 77.81 288 ASP A N 1
ATOM 2257 C CA . ASP A 1 288 ? -26.537 3.727 15.869 1.00 77.81 288 ASP A CA 1
ATOM 2258 C C . ASP A 1 288 ? -26.458 2.641 14.783 1.00 77.81 288 ASP A C 1
ATOM 2260 O O . ASP A 1 288 ? -25.694 1.678 14.897 1.00 77.81 288 ASP A O 1
ATOM 2264 N N . SER A 1 289 ? -27.209 2.830 13.693 1.00 82.38 289 SER A N 1
ATOM 2265 C CA . SER A 1 289 ? -27.204 1.953 12.505 1.00 82.38 289 SER A CA 1
ATOM 2266 C C . SER A 1 289 ? -25.797 1.626 11.982 1.00 82.38 289 SER A C 1
ATOM 2268 O O . SER A 1 289 ? -25.540 0.522 11.495 1.00 82.38 289 SER A O 1
ATOM 2270 N N . LEU A 1 290 ? -24.856 2.562 12.125 1.00 84.69 290 LEU A N 1
ATOM 2271 C CA . LEU A 1 290 ? -23.472 2.386 11.708 1.00 84.69 290 LEU A CA 1
ATOM 2272 C C . LEU A 1 290 ? -22.714 1.416 12.628 1.00 84.69 290 LEU A C 1
ATOM 2274 O O . LEU A 1 290 ? -21.862 0.674 12.145 1.00 84.69 290 LEU A O 1
ATOM 2278 N N . SER A 1 291 ? -23.051 1.359 13.918 1.00 85.62 291 SER A N 1
ATOM 2279 C CA . SER A 1 291 ? -22.454 0.414 14.872 1.00 85.62 291 SER A CA 1
ATOM 2280 C C . SER A 1 291 ? -22.932 -1.022 14.621 1.00 85.62 291 SER A C 1
ATOM 2282 O O . SER A 1 291 ? -22.113 -1.941 14.642 1.00 85.62 291 SER A O 1
ATOM 2284 N N . VAL A 1 292 ? -24.214 -1.207 14.273 1.00 84.56 292 VAL A N 1
ATOM 2285 C CA . VAL A 1 292 ? -24.768 -2.511 13.852 1.00 84.56 292 VAL A CA 1
ATOM 2286 C C . VAL A 1 292 ? -24.038 -3.030 12.613 1.00 84.56 292 VAL A C 1
ATOM 2288 O O . VAL A 1 292 ? -23.441 -4.107 12.632 1.00 84.56 292 VAL A O 1
ATOM 2291 N N . ARG A 1 293 ? -23.990 -2.209 11.559 1.00 87.94 293 ARG A N 1
ATOM 2292 C CA . ARG A 1 293 ? -23.315 -2.553 10.303 1.00 87.94 293 ARG A CA 1
ATOM 2293 C C . ARG A 1 293 ? -21.819 -2.827 10.493 1.00 87.94 293 ARG A C 1
ATOM 2295 O O . ARG A 1 293 ? -21.269 -3.735 9.873 1.00 87.94 293 ARG A O 1
ATOM 2302 N N . ALA A 1 294 ? -21.144 -2.042 11.331 1.00 90.50 294 ALA A N 1
ATOM 2303 C CA . ALA A 1 294 ? -19.719 -2.209 11.602 1.00 90.50 294 ALA A CA 1
ATOM 2304 C C . ALA A 1 294 ? -19.398 -3.574 12.225 1.00 90.50 294 ALA A C 1
ATOM 2306 O O . ALA A 1 294 ? -18.391 -4.184 11.867 1.00 90.50 294 ALA A O 1
ATOM 2307 N N . TRP A 1 295 ? -20.253 -4.070 13.119 1.00 89.62 295 TRP A N 1
ATOM 2308 C CA . TRP A 1 295 ? -20.084 -5.391 13.720 1.00 89.62 295 TRP A CA 1
ATOM 2309 C C . TRP A 1 295 ? -20.280 -6.520 12.717 1.00 89.62 295 TRP A C 1
ATOM 2311 O O . TRP A 1 295 ? -19.453 -7.424 12.677 1.00 89.62 295 TRP A O 1
ATOM 2321 N N . GLU A 1 296 ? -21.311 -6.457 11.869 1.00 88.50 296 GLU A N 1
ATOM 2322 C CA . GLU A 1 296 ? -21.542 -7.471 10.828 1.00 88.50 296 GLU A CA 1
ATOM 2323 C C . GLU A 1 296 ? -20.336 -7.577 9.888 1.00 88.50 296 GLU A C 1
ATOM 2325 O O . GLU A 1 296 ? -19.852 -8.674 9.585 1.00 88.50 296 GLU A O 1
ATOM 2330 N N . ILE A 1 297 ? -19.803 -6.421 9.478 1.00 90.44 297 ILE A N 1
ATOM 2331 C CA . ILE A 1 297 ? -18.599 -6.317 8.652 1.00 90.44 297 ILE A CA 1
ATOM 2332 C C . ILE A 1 297 ? -17.389 -6.905 9.387 1.00 90.44 297 ILE A C 1
ATOM 2334 O O . ILE A 1 297 ? -16.672 -7.728 8.815 1.00 90.44 297 ILE A O 1
ATOM 2338 N N . ALA A 1 298 ? -17.168 -6.530 10.651 1.00 90.38 298 ALA A N 1
ATOM 2339 C CA . ALA A 1 298 ? -16.042 -7.014 11.447 1.00 90.38 298 ALA A CA 1
ATOM 2340 C C . ALA A 1 298 ? -16.107 -8.528 11.695 1.00 90.38 298 ALA A C 1
ATOM 2342 O O . ALA A 1 298 ? -15.101 -9.221 11.536 1.00 90.38 298 ALA A O 1
ATOM 2343 N N . HIS A 1 299 ? -17.289 -9.056 12.012 1.00 89.25 299 HIS A N 1
ATOM 2344 C CA . HIS A 1 299 ? -17.515 -10.480 12.233 1.00 89.25 299 HIS A CA 1
ATOM 2345 C C . HIS A 1 299 ? -17.278 -11.284 10.950 1.00 89.25 299 HIS A C 1
ATOM 2347 O O . HIS A 1 299 ? -16.530 -12.264 10.951 1.00 89.25 299 HIS A O 1
ATOM 2353 N N . THR A 1 300 ? -17.834 -10.818 9.827 1.00 89.06 300 THR A N 1
ATOM 2354 C CA . THR A 1 300 ? -17.633 -11.442 8.512 1.00 89.06 300 THR A CA 1
ATOM 2355 C C . THR A 1 300 ? -16.160 -11.428 8.110 1.00 89.06 300 THR A C 1
ATOM 2357 O O . THR A 1 300 ? -15.638 -12.425 7.613 1.00 89.06 300 THR A O 1
ATOM 2360 N N . ALA A 1 301 ? -15.464 -10.312 8.321 1.00 87.94 301 ALA A N 1
ATOM 2361 C CA . ALA A 1 301 ? -14.056 -10.192 7.971 1.00 87.94 301 ALA A CA 1
ATOM 2362 C C . ALA A 1 301 ? -13.147 -11.055 8.854 1.00 87.94 301 ALA A C 1
ATOM 2364 O O . ALA A 1 301 ? -12.254 -11.712 8.322 1.00 87.94 301 ALA A O 1
ATOM 2365 N N . PHE A 1 302 ? -13.397 -11.122 10.165 1.00 88.69 302 PHE A N 1
ATOM 2366 C CA . PHE A 1 302 ? -12.674 -12.028 11.058 1.00 88.69 302 PHE A CA 1
ATOM 2367 C C . PHE A 1 302 ? -12.909 -13.500 10.685 1.00 88.69 302 PHE A C 1
ATOM 2369 O O . PHE A 1 302 ? -11.970 -14.292 10.680 1.00 88.69 302 PHE A O 1
ATOM 2376 N N . GLY A 1 303 ? -14.131 -13.863 10.278 1.00 87.00 303 GLY A N 1
ATOM 2377 C CA . GLY A 1 303 ? -14.457 -15.211 9.802 1.00 87.00 303 GLY A CA 1
ATOM 2378 C C . GLY A 1 303 ? -13.675 -15.653 8.558 1.00 87.00 303 GLY A C 1
ATOM 2379 O O . GLY A 1 303 ? -13.464 -16.848 8.368 1.00 87.00 303 GLY A O 1
ATOM 2380 N N . ARG A 1 304 ? -13.192 -14.710 7.735 1.00 84.88 304 ARG A N 1
ATOM 2381 C CA . ARG A 1 304 ? -12.362 -14.999 6.548 1.00 84.88 304 ARG A CA 1
ATOM 2382 C C . ARG A 1 304 ? -10.904 -15.313 6.884 1.00 84.88 304 ARG A C 1
ATOM 2384 O O . ARG A 1 304 ? -10.167 -15.738 5.998 1.00 84.88 304 ARG A O 1
ATOM 2391 N N . TRP A 1 305 ? -10.458 -15.064 8.115 1.00 84.94 305 TRP A N 1
ATOM 2392 C CA . TRP A 1 305 ? -9.073 -15.324 8.496 1.00 84.94 305 TRP A CA 1
ATOM 2393 C C . TRP A 1 305 ? -8.783 -16.832 8.521 1.00 84.94 305 TRP A C 1
ATOM 2395 O O . TRP A 1 305 ? -9.601 -17.590 9.065 1.00 84.94 305 TRP A O 1
ATOM 2405 N N . PRO A 1 306 ? -7.610 -17.270 8.013 1.00 85.06 306 PRO A N 1
ATOM 2406 C CA . PRO A 1 306 ? -7.168 -18.654 8.140 1.00 85.06 306 PRO A CA 1
ATOM 2407 C C . PRO A 1 306 ? -7.242 -19.122 9.592 1.00 85.06 306 PRO A C 1
ATOM 2409 O O . PRO A 1 306 ? -7.046 -18.339 10.531 1.00 85.06 306 PRO A O 1
ATOM 2412 N N . GLU A 1 307 ? -7.551 -20.398 9.791 1.00 86.88 307 GLU A N 1
ATOM 2413 C CA . GLU A 1 307 ? -7.746 -20.944 11.131 1.00 86.88 307 GLU A CA 1
ATOM 2414 C C . GLU A 1 307 ? -6.474 -20.817 11.981 1.00 86.88 307 GLU A C 1
ATOM 2416 O O . GLU A 1 307 ? -6.531 -20.433 13.151 1.00 86.88 307 GLU A O 1
ATOM 2421 N N . GLU A 1 308 ? -5.316 -21.027 11.364 1.00 86.25 308 GLU A N 1
ATOM 2422 C CA . GLU A 1 308 ? -3.998 -20.844 11.961 1.00 86.25 308 GLU A CA 1
ATOM 2423 C C . GLU A 1 308 ? -3.826 -19.413 12.481 1.00 86.25 308 GLU A C 1
ATOM 2425 O O . GLU A 1 308 ? -3.401 -19.205 13.619 1.00 86.25 308 GLU A O 1
ATOM 2430 N N . THR A 1 309 ? -4.224 -18.416 11.685 1.00 83.69 309 THR A N 1
ATOM 2431 C CA . THR A 1 309 ? -4.150 -17.000 12.061 1.00 83.69 309 THR A CA 1
ATOM 2432 C C . THR A 1 309 ? -5.102 -16.676 13.211 1.00 83.69 309 THR A C 1
ATOM 2434 O O . THR A 1 309 ? -4.715 -15.965 14.144 1.00 83.69 309 THR A O 1
ATOM 2437 N N . ARG A 1 310 ? -6.320 -17.233 13.210 1.00 86.69 310 ARG A N 1
ATOM 2438 C CA . ARG A 1 310 ? -7.296 -17.040 14.300 1.00 86.69 310 ARG A CA 1
ATOM 2439 C C . ARG A 1 310 ? -6.834 -17.644 15.628 1.00 86.69 310 ARG A C 1
ATOM 2441 O O . ARG A 1 310 ? -7.156 -17.104 16.684 1.00 86.69 310 ARG A O 1
ATOM 2448 N N . ARG A 1 311 ? -6.028 -18.709 15.600 1.00 89.44 311 ARG A N 1
ATOM 2449 C CA . ARG A 1 311 ? -5.466 -19.350 16.805 1.00 89.44 311 ARG A CA 1
ATOM 2450 C C . ARG A 1 311 ? -4.303 -18.577 17.440 1.00 89.44 311 ARG A C 1
ATOM 2452 O O . ARG A 1 311 ? -3.946 -18.859 18.588 1.00 89.44 311 ARG A O 1
ATOM 2459 N N . THR A 1 312 ? -3.720 -17.601 16.740 1.00 88.62 312 THR A N 1
ATOM 2460 C CA . THR A 1 312 ? -2.664 -16.735 17.293 1.00 88.62 312 THR A CA 1
ATOM 2461 C C . THR A 1 312 ? -3.176 -15.870 18.452 1.00 88.62 312 THR A C 1
ATOM 2463 O O . THR A 1 312 ? -4.380 -15.686 18.628 1.00 88.62 312 THR A O 1
ATOM 2466 N N . ARG A 1 313 ? -2.263 -15.267 19.230 1.00 84.31 313 ARG A N 1
ATOM 2467 C CA . ARG A 1 313 ? -2.621 -14.311 20.299 1.00 84.31 313 ARG A CA 1
ATOM 2468 C C . ARG A 1 313 ? -3.519 -13.172 19.793 1.00 84.31 313 ARG A C 1
ATOM 2470 O O . ARG A 1 313 ? -4.470 -12.790 20.464 1.00 84.31 313 ARG A O 1
ATOM 2477 N N . HIS A 1 314 ? -3.226 -12.664 18.594 1.00 83.50 314 HIS A N 1
ATOM 2478 C CA . HIS A 1 314 ? -3.954 -11.563 17.969 1.00 83.50 314 HIS A CA 1
ATOM 2479 C C . HIS A 1 314 ? -5.352 -12.010 17.533 1.00 83.50 314 HIS A C 1
ATOM 2481 O O . HIS A 1 314 ? -6.322 -11.294 17.766 1.00 83.50 314 HIS A O 1
ATOM 2487 N N . GLY A 1 315 ? -5.465 -13.217 16.971 1.00 85.81 315 GLY A N 1
ATOM 2488 C CA . GLY A 1 315 ? -6.752 -13.805 16.610 1.00 85.81 315 GLY A CA 1
ATOM 2489 C C . GLY A 1 315 ? -7.650 -14.051 17.825 1.00 85.81 315 GLY A C 1
ATOM 2490 O O . GLY A 1 315 ? -8.807 -13.643 17.819 1.00 85.81 315 GLY A O 1
ATOM 2491 N N . LYS A 1 316 ? -7.103 -14.616 18.908 1.00 88.56 316 LYS A N 1
ATOM 2492 C CA . LYS A 1 316 ? -7.837 -14.834 20.1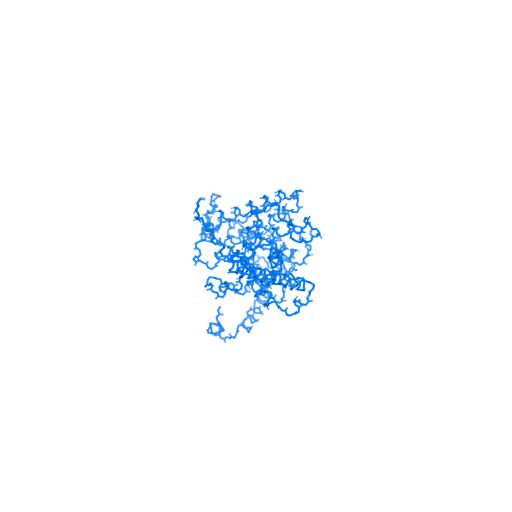69 1.00 88.56 316 LYS A CA 1
ATOM 2493 C C . LYS A 1 316 ? -8.300 -13.530 20.822 1.00 88.56 316 LYS A C 1
ATOM 2495 O O . LYS A 1 316 ? -9.405 -13.477 21.356 1.00 88.56 316 LYS A O 1
ATOM 2500 N N . LEU A 1 317 ? -7.473 -12.482 20.776 1.00 87.50 317 LEU A N 1
ATOM 2501 C CA . LEU A 1 317 ? -7.844 -11.157 21.276 1.00 87.50 317 LEU A CA 1
ATOM 2502 C C . LEU A 1 317 ? -9.039 -10.586 20.502 1.00 87.50 317 LEU A C 1
ATOM 2504 O O . LEU A 1 317 ? -10.000 -10.137 21.120 1.00 87.50 317 LEU A O 1
ATOM 2508 N N . LEU A 1 318 ? -8.997 -10.629 19.166 1.00 87.31 318 LEU A N 1
ATOM 2509 C CA . LEU A 1 318 ? -10.107 -10.166 18.329 1.00 87.31 318 LEU A CA 1
ATOM 2510 C C . LEU A 1 318 ? -11.388 -10.960 18.576 1.00 87.31 318 LEU A C 1
ATOM 2512 O O . LEU A 1 318 ? -12.445 -10.358 18.736 1.00 87.31 318 LEU A O 1
ATOM 2516 N N . ASP A 1 319 ? -11.290 -12.288 18.647 1.00 89.69 319 ASP A N 1
ATOM 2517 C CA . ASP A 1 319 ? -12.434 -13.158 18.927 1.00 89.69 319 ASP A CA 1
ATOM 2518 C C . ASP A 1 319 ? -13.087 -12.805 20.271 1.00 89.69 319 ASP A C 1
ATOM 2520 O O . ASP A 1 319 ? -14.302 -12.640 20.349 1.00 89.69 319 ASP A O 1
ATOM 2524 N N . SER A 1 320 ? -12.272 -12.598 21.312 1.00 89.81 320 SER A N 1
ATOM 2525 C CA . SER A 1 320 ? -12.735 -12.154 22.631 1.00 89.81 320 SER A CA 1
ATOM 2526 C C . SER A 1 320 ? -13.444 -10.799 22.569 1.00 89.81 320 SER A C 1
ATOM 2528 O O . SER A 1 320 ? -14.569 -10.672 23.046 1.00 89.81 320 SER A O 1
ATOM 2530 N N . LEU A 1 321 ? -12.845 -9.788 21.930 1.00 88.19 321 LEU A N 1
ATOM 2531 C CA . LEU A 1 321 ? -13.452 -8.456 21.824 1.00 88.19 321 LEU A CA 1
ATOM 2532 C C . LEU A 1 321 ? -14.777 -8.483 21.050 1.00 88.19 321 LEU A C 1
ATOM 2534 O O . LEU A 1 321 ? -15.753 -7.866 21.478 1.00 88.19 321 LEU A O 1
ATOM 2538 N N . LEU A 1 322 ? -14.835 -9.228 19.943 1.00 87.62 322 LEU A N 1
ATOM 2539 C CA . LEU A 1 322 ? -16.051 -9.367 19.143 1.00 87.62 322 LEU A CA 1
ATOM 2540 C C . LEU A 1 322 ? -17.151 -10.114 19.910 1.00 87.62 322 LEU A C 1
ATOM 2542 O O . LEU A 1 322 ? -18.300 -9.668 19.886 1.00 87.62 322 LEU A O 1
ATOM 2546 N N . LYS A 1 323 ? -16.819 -11.183 20.644 1.00 88.56 323 LYS A N 1
ATOM 2547 C CA . LYS A 1 323 ? -17.772 -11.897 21.513 1.00 88.56 323 LYS A CA 1
ATOM 2548 C C . LYS A 1 323 ? -18.279 -11.022 22.651 1.00 88.56 323 LYS A C 1
ATOM 2550 O O . LYS A 1 323 ? -19.486 -10.911 22.822 1.00 88.56 323 LYS A O 1
ATOM 2555 N N . ASN A 1 324 ? -17.386 -10.324 23.350 1.00 86.38 324 ASN A N 1
ATOM 2556 C CA . ASN A 1 324 ? -17.759 -9.408 24.429 1.00 86.38 324 ASN A CA 1
ATOM 2557 C C . ASN A 1 324 ? -18.673 -8.290 23.919 1.00 86.38 324 ASN A C 1
ATOM 2559 O O . ASN A 1 324 ? -19.638 -7.921 24.589 1.00 86.38 324 ASN A O 1
ATOM 2563 N N . SER A 1 325 ? -18.403 -7.769 22.714 1.00 82.50 325 SER A N 1
ATOM 2564 C CA . SER A 1 325 ? -19.309 -6.816 22.076 1.00 82.50 325 SER A CA 1
ATOM 2565 C C . SER A 1 325 ? -20.681 -7.462 21.851 1.00 82.50 325 SER A C 1
ATOM 2567 O O . SER A 1 325 ? -21.670 -6.936 22.342 1.00 82.50 325 SER A O 1
ATOM 2569 N N . GLN A 1 326 ? -20.748 -8.662 21.267 1.00 82.06 326 GLN A N 1
ATOM 2570 C CA . GLN A 1 326 ? -22.003 -9.375 21.015 1.00 82.06 326 GLN A CA 1
ATOM 2571 C C . GLN A 1 326 ? -22.801 -9.696 22.292 1.00 82.06 326 GLN A C 1
ATOM 2573 O O . GLN A 1 326 ? -24.022 -9.557 22.304 1.00 82.06 326 GLN A O 1
ATOM 2578 N N . GLU A 1 327 ? -22.149 -10.135 23.367 1.00 82.88 327 GLU A N 1
ATOM 2579 C CA . GLU A 1 327 ? -22.811 -10.436 24.643 1.00 82.88 327 GLU A CA 1
ATOM 2580 C C . GLU A 1 327 ? -23.417 -9.179 25.260 1.00 82.88 327 GLU A C 1
ATOM 2582 O O . GLU A 1 327 ? -24.587 -9.176 25.650 1.00 82.88 327 GLU A O 1
ATOM 2587 N N . ARG A 1 328 ? -22.663 -8.075 25.247 1.00 76.69 328 ARG A N 1
ATOM 2588 C CA . ARG A 1 328 ? -23.161 -6.769 25.681 1.00 76.69 328 ARG A CA 1
ATOM 2589 C C . ARG A 1 328 ? -24.358 -6.313 24.845 1.00 76.69 328 ARG A C 1
ATOM 2591 O O . ARG A 1 328 ? -25.280 -5.708 25.388 1.00 76.69 328 ARG A O 1
ATOM 2598 N N . TRP A 1 329 ? -24.378 -6.627 23.549 1.00 74.50 329 TRP A N 1
ATOM 2599 C CA . TRP A 1 329 ? -25.516 -6.325 22.677 1.00 74.50 329 TRP A CA 1
ATOM 2600 C C . TRP A 1 329 ? -26.756 -7.125 23.062 1.00 74.50 329 TRP A C 1
ATOM 2602 O O . TRP A 1 329 ? -27.836 -6.549 23.171 1.00 74.50 329 TRP A O 1
ATOM 2612 N N . ARG A 1 330 ? -26.608 -8.438 23.290 1.00 74.38 330 ARG A N 1
ATOM 2613 C CA . ARG A 1 330 ? -27.725 -9.304 23.702 1.00 74.38 330 ARG A CA 1
ATOM 2614 C C . ARG A 1 330 ? -28.312 -8.855 25.039 1.00 74.38 330 ARG A C 1
ATOM 2616 O O . ARG A 1 330 ? -29.532 -8.780 25.154 1.00 74.38 330 ARG A O 1
ATOM 2623 N N . GLY A 1 331 ? -27.459 -8.495 26.001 1.00 75.19 331 GLY A N 1
ATOM 2624 C CA . GLY A 1 331 ? -27.890 -7.951 27.292 1.00 75.19 331 GLY A CA 1
ATOM 2625 C C . GLY A 1 331 ? -28.671 -6.642 27.146 1.00 75.19 331 GLY A C 1
ATOM 2626 O O . GLY A 1 331 ? -29.791 -6.540 27.637 1.00 75.19 331 GLY A O 1
ATOM 2627 N N . ALA A 1 332 ? -28.144 -5.678 26.382 1.00 70.31 332 ALA A N 1
ATOM 2628 C CA . ALA A 1 332 ? -28.814 -4.394 26.159 1.00 70.31 332 ALA A CA 1
ATOM 2629 C C . ALA A 1 332 ? -30.160 -4.535 25.419 1.00 70.31 332 ALA A C 1
ATOM 2631 O O . ALA A 1 332 ? -31.114 -3.823 25.730 1.00 70.31 332 ALA A O 1
ATOM 2632 N N . GLN A 1 333 ? -30.269 -5.466 24.462 1.00 69.25 333 GLN A N 1
ATOM 2633 C CA . GLN A 1 333 ? -31.536 -5.759 23.782 1.00 69.25 333 GLN A CA 1
ATOM 2634 C C . GLN A 1 333 ? -32.570 -6.386 24.723 1.00 69.25 333 GLN A C 1
ATOM 2636 O O . GLN A 1 333 ? -33.744 -6.025 24.661 1.00 69.25 333 GLN A O 1
ATOM 2641 N N . GLN A 1 334 ? -32.148 -7.299 25.604 1.00 73.88 334 GLN A N 1
ATOM 2642 C CA . GLN A 1 334 ? -33.030 -7.883 26.617 1.00 73.88 334 GLN A CA 1
ATOM 2643 C C . GLN A 1 334 ? -33.515 -6.828 27.617 1.00 73.88 334 GLN A C 1
ATOM 2645 O O . GLN A 1 334 ? -34.711 -6.771 27.893 1.00 73.88 334 GLN A O 1
ATOM 2650 N N . GLU A 1 335 ? -32.635 -5.952 28.105 1.00 74.62 335 GLU A N 1
ATOM 2651 C CA . GLU A 1 335 ? -33.008 -4.853 29.006 1.00 74.62 335 GLU A CA 1
ATOM 2652 C C . GLU A 1 335 ? -33.972 -3.858 28.345 1.00 74.62 335 GLU A C 1
ATOM 2654 O O . GLU A 1 335 ? -34.981 -3.487 28.945 1.00 74.62 335 GLU A O 1
ATOM 2659 N N . ALA A 1 336 ? -33.723 -3.470 27.090 1.00 69.69 336 ALA A N 1
ATOM 2660 C CA . ALA A 1 336 ? -34.613 -2.581 26.344 1.00 69.69 336 ALA A CA 1
ATOM 2661 C C . ALA A 1 336 ? -35.989 -3.222 26.088 1.00 69.69 336 ALA A C 1
ATOM 2663 O O . ALA A 1 336 ? -37.021 -2.562 26.237 1.00 69.69 336 ALA A O 1
ATOM 2664 N N . ALA A 1 337 ? -36.027 -4.516 25.755 1.00 73.12 337 ALA A N 1
ATOM 2665 C CA . ALA A 1 337 ? -37.274 -5.258 25.588 1.00 73.12 337 ALA A CA 1
ATOM 2666 C C . ALA A 1 337 ? -38.064 -5.347 26.906 1.00 73.12 337 ALA A C 1
ATOM 2668 O O . ALA A 1 337 ? -39.274 -5.123 26.908 1.00 73.12 337 ALA A O 1
ATOM 2669 N N . LEU A 1 338 ? -37.384 -5.593 28.031 1.00 75.81 338 LEU A N 1
ATOM 2670 C CA . LEU A 1 338 ? -37.989 -5.618 29.367 1.00 75.81 338 LEU A CA 1
ATOM 2671 C C . LEU A 1 338 ? -38.508 -4.239 29.802 1.00 75.81 338 LEU A C 1
ATOM 2673 O O . LEU A 1 338 ? -39.604 -4.145 30.356 1.00 75.81 338 LEU A O 1
ATOM 2677 N N . ALA A 1 339 ? -37.770 -3.163 29.518 1.00 72.12 339 ALA A N 1
ATOM 2678 C CA . ALA A 1 339 ? -38.203 -1.792 29.793 1.00 72.12 339 ALA A CA 1
ATOM 2679 C C . ALA A 1 339 ? -39.436 -1.407 28.958 1.00 72.12 339 ALA A C 1
ATOM 2681 O O . ALA A 1 339 ? -40.391 -0.834 29.482 1.00 72.12 339 ALA A O 1
ATOM 2682 N N . THR A 1 340 ? -39.458 -1.790 27.678 1.00 72.94 340 THR A N 1
ATOM 2683 C CA . THR A 1 340 ? -40.599 -1.551 26.778 1.00 72.94 340 THR A CA 1
ATOM 2684 C C . THR A 1 340 ? -41.829 -2.353 27.210 1.00 72.94 340 THR A C 1
ATOM 2686 O O . THR A 1 340 ? -42.935 -1.817 27.242 1.00 72.94 340 THR A O 1
ATOM 2689 N N . ALA A 1 341 ? -41.645 -3.614 27.615 1.00 68.50 341 ALA A N 1
ATOM 2690 C CA . ALA A 1 341 ? -42.717 -4.432 28.176 1.00 68.50 341 ALA A CA 1
ATOM 2691 C C . ALA A 1 341 ? -43.270 -3.832 29.482 1.00 68.50 341 ALA A C 1
ATOM 2693 O O . ALA A 1 341 ? -44.485 -3.765 29.654 1.00 68.50 341 ALA A O 1
ATOM 2694 N N . SER A 1 342 ? -42.394 -3.314 30.351 1.00 67.00 342 SER A N 1
ATOM 2695 C CA . SER A 1 342 ? -42.780 -2.681 31.621 1.00 67.00 342 SER A CA 1
ATOM 2696 C C . SER A 1 342 ? -43.612 -1.407 31.415 1.00 67.00 342 SER A C 1
ATOM 2698 O O . SER A 1 342 ? -44.600 -1.198 32.120 1.00 67.00 342 SER A O 1
ATOM 2700 N N . LEU A 1 343 ? -43.265 -0.593 30.409 1.00 65.56 343 LEU A N 1
ATOM 2701 C CA . LEU A 1 343 ? -44.003 0.618 30.017 1.00 65.56 343 LEU A CA 1
ATOM 2702 C C . LEU A 1 343 ? -45.388 0.316 29.419 1.00 65.56 343 LEU A C 1
ATOM 2704 O O . LEU A 1 343 ? -46.311 1.115 29.563 1.00 65.56 343 LEU A O 1
ATOM 2708 N N . LEU A 1 344 ? -45.556 -0.841 28.774 1.00 61.66 344 LEU A N 1
ATOM 2709 C CA . LEU A 1 344 ? -46.849 -1.298 28.250 1.00 61.66 344 LEU A CA 1
ATOM 2710 C C . LEU A 1 344 ? -47.751 -1.887 29.347 1.00 61.66 344 LEU A C 1
ATOM 2712 O O . LEU A 1 344 ? -48.970 -1.902 29.193 1.00 61.66 344 LEU A O 1
ATOM 2716 N N . THR A 1 345 ? -47.171 -2.345 30.459 1.00 56.06 345 THR A N 1
ATOM 2717 C CA . THR A 1 345 ? -47.911 -2.906 31.602 1.00 56.06 345 THR A CA 1
ATOM 2718 C C . THR A 1 345 ? -48.293 -1.899 32.687 1.00 56.06 345 THR A C 1
ATOM 2720 O O . THR A 1 345 ? -49.077 -2.253 33.566 1.00 56.06 345 THR A O 1
ATOM 2723 N N . THR A 1 346 ? -47.803 -0.654 32.659 1.00 48.47 346 THR A N 1
ATOM 2724 C CA . THR A 1 346 ? -48.265 0.374 33.607 1.00 48.47 346 THR A CA 1
ATOM 2725 C C . THR A 1 346 ? -49.697 0.805 33.272 1.00 48.47 346 THR A C 1
ATOM 2727 O O . THR A 1 346 ? -49.916 1.376 32.201 1.00 48.47 346 THR A O 1
ATOM 2730 N N . PRO A 1 347 ? -50.691 0.575 34.154 1.00 47.16 347 PRO A N 1
ATOM 2731 C CA . PRO A 1 347 ? -52.057 0.996 33.894 1.00 47.16 347 PRO A CA 1
ATOM 2732 C C . PRO A 1 347 ? -52.120 2.522 33.891 1.00 47.16 347 PRO A C 1
ATOM 2734 O O . PRO A 1 347 ? -51.658 3.173 34.827 1.00 47.16 347 PRO A O 1
ATOM 2737 N N . SER A 1 348 ? -52.739 3.093 32.858 1.00 47.84 348 SER A N 1
ATOM 2738 C CA . SER A 1 348 ? -53.190 4.483 32.854 1.00 47.84 348 SER A CA 1
ATOM 2739 C C . SER A 1 348 ? -54.146 4.690 34.034 1.00 47.84 348 SER A C 1
ATOM 2741 O O . SER A 1 348 ? -55.337 4.380 33.954 1.00 47.84 348 SER A O 1
ATOM 2743 N N . SER A 1 349 ? -53.636 5.192 35.159 1.00 49.44 349 SER A N 1
ATOM 2744 C CA . SER A 1 349 ? -54.473 5.687 36.245 1.00 49.44 349 SER A CA 1
ATOM 2745 C C . SER A 1 349 ? -55.158 6.960 35.751 1.00 49.44 349 SER A C 1
ATOM 2747 O O . SER A 1 349 ? -54.611 8.061 35.835 1.00 49.44 349 SER A O 1
ATOM 2749 N N . ARG A 1 350 ? -56.349 6.784 35.167 1.00 44.22 350 ARG A N 1
ATOM 2750 C CA . ARG A 1 350 ? -57.290 7.857 34.845 1.00 44.22 350 ARG A CA 1
ATOM 2751 C C . ARG A 1 350 ? -57.514 8.706 36.098 1.00 44.22 350 ARG A C 1
ATOM 2753 O O . ARG A 1 350 ? -58.093 8.230 37.071 1.00 44.22 350 ARG A O 1
ATOM 2760 N N . CYS A 1 351 ? -57.089 9.967 36.047 1.00 46.97 351 CYS A N 1
ATOM 2761 C CA . CYS A 1 351 ? -57.598 11.008 36.933 1.00 46.97 351 CYS A CA 1
ATOM 2762 C C . CYS A 1 351 ? -59.114 11.108 36.735 1.00 46.97 351 CYS A C 1
ATOM 2764 O O . CYS A 1 351 ? -59.580 11.558 35.689 1.00 46.97 351 CYS A O 1
ATOM 2766 N N . VAL A 1 352 ? -59.880 10.677 37.735 1.00 45.69 352 VAL A N 1
ATOM 2767 C CA . VAL A 1 352 ? -61.300 11.004 37.858 1.00 45.69 352 VAL A CA 1
ATOM 2768 C C . VAL A 1 352 ? -61.383 12.286 38.680 1.00 45.69 352 VAL A C 1
ATOM 2770 O O . VAL A 1 352 ? -61.319 12.257 39.905 1.00 45.69 352 VAL A O 1
ATOM 2773 N N . CYS A 1 353 ? -61.493 13.418 37.987 1.00 49.44 353 CYS A N 1
ATOM 2774 C CA . CYS A 1 353 ? -61.983 14.666 38.561 1.00 49.44 353 CYS A CA 1
ATOM 2775 C C . CYS A 1 353 ? -63.500 14.739 38.349 1.00 49.44 353 CYS A C 1
ATOM 2777 O O . CYS A 1 353 ? -63.940 14.827 37.207 1.00 49.44 353 CYS A O 1
ATOM 2779 N N . ALA A 1 354 ? -64.267 14.704 39.438 1.00 45.75 354 ALA A N 1
ATOM 2780 C CA . ALA A 1 354 ? -65.607 15.282 39.630 1.00 45.75 354 ALA A CA 1
ATOM 2781 C C . ALA A 1 354 ? -66.088 14.776 41.003 1.00 45.75 354 ALA A C 1
ATOM 2783 O O . ALA A 1 354 ? -66.063 13.578 41.246 1.00 45.75 354 ALA A O 1
ATOM 2784 N N . GLY A 1 355 ? -66.504 15.564 41.982 1.00 52.06 355 GLY A N 1
ATOM 2785 C CA . GLY A 1 355 ? -66.966 16.939 42.005 1.00 52.06 355 GLY A CA 1
ATOM 2786 C C . GLY A 1 355 ? -68.089 16.976 43.041 1.00 52.06 355 GLY A C 1
ATOM 2787 O O . GLY A 1 355 ? -69.111 16.323 42.836 1.00 52.06 355 GLY A O 1
ATOM 2788 N N . LYS A 1 356 ? -67.868 17.678 44.153 1.00 40.59 356 LYS A N 1
ATOM 2789 C CA . LYS A 1 356 ? -68.873 18.394 44.946 1.00 40.59 356 LYS A CA 1
ATOM 2790 C C . LYS A 1 356 ? -68.173 19.300 45.942 1.00 40.59 356 LYS A C 1
ATOM 2792 O O . LYS A 1 356 ? -67.211 18.813 46.575 1.00 40.59 356 LYS A O 1
#

Secondary structure (DSSP, 8-state):
--HHHHHHHHSS-HHHHHHHHHHHHHHHHHHTTTTT---HHHHHHHHHHHHHHTTSTTHHHHHHHHHHHHHHHHH-------HHHHHHHHHHHHHHHHHHHHHHHHH-PPPP---TTTSPPPP---HHHHHT----TT---SS--TTHHHHHHHHHHHHHHHHHH--SHHHHHHHHHHHHHHHHHHTGGG--S-SHHHHHHHHHHHHHHHHHHHHHHHHT-SS-GGG--S-HHHHHHHHHHHHHHHTHHHHHHH-HHHHTTTTTGGG---HHHHHHHHHHHTTS-TT-HHHHHHHHHHHHHHHTS-HHHHHSHHHHHHHHHHHHHHHHHHHHHHHHHHHHHHHHHS----------

Organism: NCBI:txid91492

pLDDT: mean 81.31, std 13.4, range [40.59, 97.19]

Foldseek 3Di:
DDQVVCCVVPVDGPVVVVVVVLVVLVVVLVVVVVLPDLDLVSLVSQLVSLVVCCLDPVVVVSQVVLVSSLVSLVVNPPPDPQQLSVLSSLLSNLSSQLSQLVCCVPPVDDGDPDPPPPHDHRACDAVVCSVVSVPDVPPSPQEAHPCLLSVLSSLLSVLLVVLVVDDDLVVNVVSLVVSVVCNCRRYLVRLPVPALVNVVSVLVSLVSSLVSVLVSQVVVDPDDSLPTDPDPVVLVVSLVSLLVNLCLVVCCVVPPSSVVCNSVSPPDDSLSSLSSLLSVLLVDDPVDPVSVSSLVSSVVSLVPDDPVVLPDPSNVSSVVSSVSSVVVVVVVVVVVVVVVVVVVPDDPPDPDDDDD

InterPro domains:
  IPR007219 Xylanolytic transcriptional activator, regulatory domain [PF04082] (36-127)

Sequence (356 aa):
MSAEDISALLGMDKVAAVKTYRAATEHALMRANFLVTDDLAVLQAFVLFLSLSSFTDEAKLVWPLTGIAQRLLTTDTTGSDCPVSQEIRHRLYWQLWYMDKRAVEDQGKSALDTTENTVSLPRNITDTVLDSGHTSSTMQDKGWTEASFLLIRLDIARTRSSLATAQSLYEKEQLIQQCHGRIKSRYLASCDGSQPIHWLAKHVSSVLIAEMWFEIHSAACSSTLGAMISSQGTRAKLFTTAVSIIDIPRRVHEDSQAKAWSWLLKGYLQFQPLLFVAAELLSRKMEDSLSVRAWEIAHTAFGRWPEETRRTRHGKLLDSLLKNSQERWRGAQQEAALATASLLTTPSSRCVCAGK